Protein AF-E2A3I8-F1 (afdb_monomer)

Radius of gyration: 22.22 Å; Cα contacts (8 Å, |Δi|>4): 167; chains: 1; bounding box: 49×62×61 Å

Organism: Camponotus floridanus (NCBI:txid104421)

Secondary structure (DSSP, 8-state):
-TT---S--HHHHHHHHHHHGGGGSHHHHTTTHHHHHHHHHHHHHHHHT--S-----HHHHHHHHHHHHHHHHTS---GGG-HHHHHHHHHHHHHHHHHHT------HHHHHHSHHHHHHHHHHHHHHHHHHHHHHHHHHHHHHTTTHHHHHHHTT------TTSS---PPPPHHHHHHHHHHTTSS-HHHHHHHHHHHHHHHHHHHHHHHHHHHHHHHH-HHHHHHHHHHSHHHHHHHHHHHHHHHT--

Foldseek 3Di:
DVPQPLDDDDPRCVLLCVLQVVCPPVVLVVVLVVLLVVLVVVLVVVVVPDPDDDPDPQLVSQLLSLLQSQCCRALVDGCPVVVVLSVLLVVLLVLLVVLVVPPPDPDPVVLCPDPSVVSNVVSVVSLLVSLVVSLVVSVVVCVVVVVLVLVCVVVVHDPDDDPVDVPPDRGDHSLSSQVSCVVVVNDDPVRSSSVSSNCSSCRRNVVSVVVVVVVVVCVVCVVVVVVVVCPDPVNVVVVVVVVVVVVVVD

Mean predicted aligned error: 9.93 Å

pLDDT: mean 80.18, std 17.13, range [30.58, 96.75]

Structure (mmCIF, N/CA/C/O backbone):
data_AF-E2A3I8-F1
#
_entry.id   AF-E2A3I8-F1
#
loop_
_atom_site.group_PDB
_atom_site.id
_atom_site.type_symbol
_atom_site.label_atom_id
_atom_site.label_alt_id
_atom_site.label_comp_id
_atom_site.label_asym_id
_atom_site.label_entity_id
_atom_site.label_seq_id
_atom_site.pdbx_PDB_ins_code
_atom_site.Cartn_x
_atom_site.Cartn_y
_atom_site.Cartn_z
_atom_site.occupancy
_atom_site.B_iso_or_equiv
_atom_site.auth_seq_id
_atom_site.auth_comp_id
_atom_site.auth_asym_id
_atom_site.auth_atom_id
_atom_site.pdbx_PDB_model_num
ATOM 1 N N . MET A 1 1 ? -3.724 18.069 -14.454 1.00 37.03 1 MET A N 1
ATOM 2 C CA . MET A 1 1 ? -4.029 16.625 -14.615 1.00 37.03 1 MET A CA 1
ATOM 3 C C . MET A 1 1 ? -3.291 15.957 -15.780 1.00 37.03 1 MET A C 1
ATOM 5 O O . MET A 1 1 ? -3.239 14.742 -15.789 1.00 37.03 1 MET A O 1
ATOM 9 N N . GLN A 1 2 ? -2.695 16.677 -16.743 1.00 30.58 2 GLN A N 1
ATOM 10 C CA . GLN A 1 2 ? -2.136 16.026 -17.950 1.00 30.58 2 GLN A CA 1
ATOM 11 C C . GLN A 1 2 ? -0.673 15.552 -17.834 1.00 30.58 2 GLN A C 1
ATOM 13 O O . GLN A 1 2 ? -0.191 14.904 -18.747 1.00 30.58 2 GLN A O 1
ATOM 18 N N . ASN A 1 3 ? 0.028 15.837 -16.730 1.00 34.91 3 ASN A N 1
ATOM 19 C CA . ASN A 1 3 ? 1.435 15.435 -16.531 1.00 34.91 3 ASN A CA 1
ATOM 20 C C . ASN A 1 3 ? 1.646 14.516 -15.318 1.00 34.91 3 ASN A C 1
ATOM 22 O O . ASN A 1 3 ? 2.771 14.299 -14.882 1.00 34.91 3 ASN A O 1
ATOM 26 N N . LEU A 1 4 ? 0.555 14.002 -14.754 1.00 44.12 4 LEU A N 1
ATOM 27 C CA . LEU A 1 4 ? 0.570 12.971 -13.730 1.00 44.12 4 LEU A CA 1
ATOM 28 C C . LEU A 1 4 ? -0.034 11.731 -14.406 1.00 44.12 4 LEU A C 1
ATOM 30 O O . LEU A 1 4 ? -1.253 11.598 -14.452 1.00 44.12 4 LEU A O 1
ATOM 34 N N . ASN A 1 5 ? 0.811 10.878 -14.997 1.00 47.62 5 ASN A N 1
ATOM 35 C CA . ASN A 1 5 ? 0.454 9.601 -15.642 1.00 47.62 5 ASN A CA 1
ATOM 36 C C . ASN A 1 5 ? -0.061 8.563 -14.614 1.00 47.62 5 ASN A C 1
ATOM 38 O O . ASN A 1 5 ? 0.437 7.448 -14.542 1.00 47.62 5 ASN A O 1
ATOM 42 N N . TYR A 1 6 ? -1.038 8.922 -13.781 1.00 52.28 6 TYR A N 1
ATOM 43 C CA . TYR A 1 6 ? -1.610 8.001 -12.791 1.00 52.28 6 TYR A CA 1
ATOM 44 C C . TYR A 1 6 ? -2.583 7.010 -13.437 1.00 52.28 6 TYR A C 1
ATOM 46 O O . TYR A 1 6 ? -2.716 5.885 -12.975 1.00 52.28 6 TYR A O 1
ATOM 54 N N . PHE A 1 7 ? -3.229 7.389 -14.544 1.00 57.38 7 PHE A N 1
ATOM 55 C CA . PHE A 1 7 ? -4.122 6.492 -15.271 1.00 57.38 7 PHE A CA 1
ATOM 56 C C . PHE A 1 7 ? -3.386 5.853 -16.439 1.00 57.38 7 PHE A C 1
ATOM 58 O O . PHE A 1 7 ? -3.201 6.444 -17.503 1.00 57.38 7 PHE A O 1
ATOM 65 N N . ILE A 1 8 ? -2.957 4.618 -16.221 1.00 69.75 8 ILE A N 1
ATOM 66 C CA . ILE A 1 8 ? -2.398 3.774 -17.266 1.00 69.75 8 ILE A CA 1
ATOM 67 C C . ILE A 1 8 ? -3.568 3.295 -18.128 1.00 69.75 8 ILE A C 1
ATOM 69 O O . ILE A 1 8 ? -4.533 2.735 -17.613 1.00 69.75 8 ILE A O 1
ATOM 73 N N . LEU A 1 9 ? -3.492 3.513 -19.441 1.00 82.19 9 LEU A N 1
ATOM 74 C CA . LEU A 1 9 ? -4.549 3.157 -20.389 1.00 82.19 9 LEU A CA 1
ATOM 75 C C . LEU A 1 9 ? -4.011 2.267 -21.516 1.00 82.19 9 LEU A C 1
ATOM 77 O O . LEU A 1 9 ? -2.806 2.198 -21.769 1.00 82.19 9 LEU A O 1
ATOM 81 N N . GLY A 1 10 ? -4.927 1.584 -22.205 1.00 89.62 10 GLY A N 1
ATOM 82 C CA . GLY A 1 10 ? -4.635 0.816 -23.415 1.00 89.62 10 GLY A CA 1
ATOM 83 C C . GLY A 1 10 ? -3.695 -0.372 -23.191 1.00 89.62 10 GLY A C 1
ATOM 84 O O . GLY A 1 10 ? -3.806 -1.104 -22.207 1.00 89.62 10 GLY A O 1
ATOM 85 N N . THR A 1 11 ? -2.762 -0.569 -24.122 1.00 87.69 11 THR A N 1
ATOM 86 C CA . THR A 1 11 ? -1.823 -1.703 -24.122 1.00 87.69 11 THR A CA 1
ATOM 87 C C . THR A 1 11 ? -0.920 -1.714 -22.891 1.00 87.69 11 THR A C 1
ATOM 89 O O . THR A 1 11 ? -0.680 -2.778 -22.325 1.00 87.69 11 THR A O 1
ATOM 92 N N . LYS A 1 12 ? -0.484 -0.538 -22.415 1.00 86.88 12 LYS A N 1
ATOM 93 C CA . LYS A 1 12 ? 0.318 -0.403 -21.189 1.00 86.88 12 LYS A CA 1
ATOM 94 C C . LYS A 1 12 ? -0.438 -0.970 -19.983 1.00 86.88 12 LYS A C 1
ATOM 96 O O . LYS A 1 12 ? 0.120 -1.761 -19.227 1.00 86.88 12 LYS A O 1
ATOM 101 N N . TRP A 1 13 ? -1.725 -0.641 -19.849 1.00 90.31 13 TRP A N 1
ATOM 102 C CA . TRP A 1 13 ? -2.574 -1.163 -18.772 1.00 90.31 13 TRP A CA 1
ATOM 103 C C . TRP A 1 13 ? -2.756 -2.671 -18.894 1.00 90.31 13 TRP A C 1
ATOM 105 O O . TRP A 1 13 ? -2.564 -3.394 -17.921 1.00 90.31 13 TRP A O 1
ATOM 115 N N . GLN A 1 14 ? -3.075 -3.155 -20.095 1.00 89.38 14 GLN A N 1
ATOM 116 C CA . GLN A 1 14 ? -3.320 -4.574 -20.330 1.00 89.38 14 GLN A CA 1
ATOM 117 C C . GLN A 1 14 ? -2.089 -5.425 -19.983 1.00 89.38 14 GLN A C 1
ATOM 119 O O . GLN A 1 14 ? -2.219 -6.445 -19.302 1.00 89.38 14 GLN A O 1
ATOM 124 N N . THR A 1 15 ? -0.895 -4.991 -20.397 1.00 89.12 15 THR A N 1
ATOM 125 C CA . THR A 1 15 ? 0.372 -5.668 -20.091 1.00 89.12 15 THR A CA 1
ATOM 126 C C . THR A 1 15 ? 0.636 -5.702 -18.590 1.00 89.12 15 THR A C 1
ATOM 128 O O . THR A 1 15 ? 0.844 -6.778 -18.029 1.00 89.12 15 THR A O 1
ATOM 131 N N . ARG A 1 16 ? 0.564 -4.552 -17.910 1.00 90.31 16 ARG A N 1
ATOM 132 C CA . ARG A 1 16 ? 0.815 -4.488 -16.463 1.00 90.31 16 ARG A CA 1
ATOM 133 C C . ARG A 1 16 ? -0.217 -5.273 -15.662 1.00 90.31 16 ARG A C 1
ATOM 135 O O . ARG A 1 16 ? 0.143 -6.028 -14.764 1.00 90.31 16 ARG A O 1
ATOM 142 N N . ARG A 1 17 ? -1.496 -5.196 -16.040 1.00 90.19 17 ARG A N 1
ATOM 143 C CA . ARG A 1 17 ? -2.567 -5.983 -15.419 1.00 90.19 17 ARG A CA 1
ATOM 144 C C . ARG A 1 17 ? -2.305 -7.480 -15.554 1.00 90.19 17 ARG A C 1
ATOM 146 O O . ARG A 1 17 ? -2.498 -8.208 -14.581 1.00 90.19 17 ARG A O 1
ATOM 153 N N . LYS A 1 18 ? -1.839 -7.942 -16.719 1.00 88.56 18 LYS A N 1
ATOM 154 C CA . LYS A 1 18 ? -1.469 -9.347 -16.943 1.00 88.56 18 LYS A CA 1
ATOM 155 C C . LYS A 1 18 ? -0.313 -9.786 -16.036 1.00 88.56 18 LYS A C 1
ATOM 157 O O . LYS A 1 18 ? -0.405 -10.862 -15.456 1.00 88.56 18 LYS A O 1
ATOM 162 N N . ILE A 1 19 ? 0.718 -8.952 -15.876 1.00 87.50 19 ILE A N 1
ATOM 163 C CA . ILE A 1 19 ? 1.865 -9.216 -14.986 1.00 87.50 19 ILE A CA 1
ATOM 164 C C . ILE A 1 19 ? 1.428 -9.282 -13.516 1.00 87.50 19 ILE A C 1
ATOM 166 O O . ILE A 1 19 ? 1.881 -10.150 -12.778 1.00 87.50 19 ILE A O 1
ATOM 170 N N . LEU A 1 20 ? 0.535 -8.387 -13.089 1.00 88.88 20 LEU A N 1
ATOM 171 C CA . LEU A 1 20 ? 0.179 -8.218 -11.677 1.00 88.88 20 LEU A CA 1
ATOM 172 C C . LEU A 1 20 ? -0.929 -9.144 -11.177 1.00 88.88 20 LEU A C 1
ATOM 174 O O . LEU A 1 20 ? -0.966 -9.463 -9.991 1.00 88.88 20 LEU A O 1
ATOM 178 N N . THR A 1 21 ? -1.835 -9.590 -12.050 1.00 86.62 21 THR A N 1
ATOM 179 C CA . THR A 1 21 ? -2.987 -10.427 -11.659 1.00 86.62 21 THR A CA 1
ATOM 180 C C . THR A 1 21 ? -2.600 -11.670 -10.832 1.00 86.62 21 THR A C 1
ATOM 182 O O . THR A 1 21 ? -3.289 -11.940 -9.845 1.00 86.62 21 THR A O 1
ATOM 185 N N . PRO A 1 22 ? -1.501 -12.399 -11.126 1.00 85.25 22 PRO A N 1
ATOM 186 C CA . PRO A 1 22 ? -1.063 -13.534 -10.310 1.00 85.25 22 PRO A CA 1
ATOM 187 C C . PRO A 1 22 ? -0.787 -13.208 -8.832 1.00 85.25 22 PRO A C 1
ATOM 189 O O . PRO A 1 22 ? -1.029 -14.065 -7.982 1.00 85.25 22 PRO A O 1
ATOM 192 N N . ALA A 1 23 ? -0.350 -11.984 -8.494 1.00 83.56 23 ALA A N 1
ATOM 193 C CA . ALA A 1 23 ? -0.104 -11.580 -7.100 1.00 83.56 23 ALA A CA 1
ATOM 194 C C . ALA A 1 23 ? -1.381 -11.544 -6.245 1.00 83.56 23 ALA A C 1
ATOM 196 O O . ALA A 1 23 ? -1.306 -11.609 -5.021 1.00 83.56 23 ALA A O 1
ATOM 197 N N . PHE A 1 24 ? -2.550 -11.470 -6.882 1.00 84.62 24 PHE A N 1
ATOM 198 C CA . PHE A 1 24 ? -3.850 -11.402 -6.214 1.00 84.62 24 PHE A CA 1
ATOM 199 C C . PHE A 1 24 ? -4.641 -12.708 -6.336 1.00 84.62 24 PHE A C 1
ATOM 201 O O . PHE A 1 24 ? -5.832 -12.753 -6.033 1.00 84.62 24 PHE A O 1
ATOM 208 N N . HIS A 1 25 ? -3.992 -13.794 -6.763 1.00 83.62 25 HIS A N 1
ATOM 209 C CA . HIS A 1 25 ? -4.599 -15.117 -6.745 1.00 83.62 25 HIS A CA 1
ATOM 210 C C . HIS A 1 25 ? -4.784 -15.612 -5.299 1.00 83.62 25 HIS A C 1
ATOM 212 O O . HIS A 1 25 ? -3.927 -15.392 -4.443 1.00 83.62 25 HIS A O 1
ATOM 218 N N . PHE A 1 26 ? -5.864 -16.351 -5.024 1.00 79.69 26 PHE A N 1
ATOM 219 C CA . PHE A 1 26 ? -6.252 -16.765 -3.665 1.00 79.69 26 PHE A CA 1
ATOM 220 C C . PHE A 1 26 ? -5.138 -17.503 -2.897 1.00 79.69 26 PHE A C 1
ATOM 222 O O . PHE A 1 26 ? -4.941 -17.283 -1.706 1.00 79.69 26 PHE A O 1
ATOM 229 N N . ASN A 1 27 ? -4.335 -18.317 -3.590 1.00 75.44 27 ASN A N 1
ATOM 230 C CA . ASN A 1 27 ? -3.180 -19.009 -2.994 1.00 75.44 27 ASN A CA 1
ATOM 231 C C . ASN A 1 27 ? -2.086 -18.061 -2.470 1.00 75.44 27 ASN A C 1
ATOM 233 O O . ASN A 1 27 ? -1.357 -18.434 -1.551 1.00 75.44 27 ASN A O 1
ATOM 237 N N . ILE A 1 28 ? -1.948 -16.871 -3.058 1.00 79.31 28 ILE A N 1
ATOM 238 C CA . ILE A 1 28 ? -1.062 -15.811 -2.564 1.00 79.31 28 ILE A CA 1
ATOM 239 C C . ILE A 1 28 ? -1.765 -15.051 -1.436 1.00 79.31 28 ILE A C 1
ATOM 241 O O . ILE A 1 28 ? -1.183 -14.878 -0.371 1.00 79.31 28 ILE A O 1
ATOM 245 N N . LEU A 1 29 ? -3.044 -14.701 -1.605 1.00 82.94 29 LEU A N 1
ATOM 246 C CA . LEU A 1 29 ? -3.818 -13.974 -0.589 1.00 82.94 29 LEU A CA 1
ATOM 247 C C . LEU A 1 29 ? -3.942 -14.727 0.743 1.00 82.94 29 LEU A C 1
ATOM 249 O O . LEU A 1 29 ? -3.865 -14.109 1.801 1.00 82.94 29 LEU A O 1
ATOM 253 N N . ASN A 1 30 ? -4.048 -16.058 0.722 1.00 82.81 30 ASN A N 1
ATOM 254 C CA . ASN A 1 30 ? -4.019 -16.879 1.940 1.00 82.81 30 ASN A CA 1
ATOM 255 C C . ASN A 1 30 ? -2.737 -16.679 2.750 1.00 82.81 30 ASN A C 1
ATOM 257 O O . ASN A 1 30 ? -2.734 -16.788 3.972 1.00 82.81 30 ASN A O 1
ATOM 261 N N . GLN A 1 31 ? -1.641 -16.344 2.076 1.00 80.62 31 GLN A N 1
ATOM 262 C CA . GLN A 1 31 ? -0.378 -16.019 2.718 1.00 80.62 31 GLN A CA 1
ATOM 263 C C . GLN A 1 31 ? -0.382 -14.601 3.306 1.00 80.62 31 GLN A C 1
ATOM 265 O O . GLN A 1 31 ? 0.504 -14.259 4.074 1.00 80.62 31 GLN A O 1
ATOM 270 N N . PHE A 1 32 ? -1.345 -13.738 3.005 1.00 86.81 32 PHE A N 1
ATOM 271 C CA . PHE A 1 32 ? -1.432 -12.428 3.654 1.00 86.81 32 PHE A CA 1
ATOM 272 C C . PHE A 1 32 ? -2.122 -12.507 5.018 1.00 86.81 32 PHE A C 1
ATOM 274 O O . PHE A 1 32 ? -1.870 -11.651 5.862 1.00 86.81 32 PHE A O 1
ATOM 281 N N . ILE A 1 33 ? -2.895 -13.569 5.280 1.00 88.31 33 ILE A N 1
ATOM 282 C CA . ILE A 1 33 ? -3.663 -13.749 6.521 1.00 88.31 33 ILE A CA 1
ATOM 283 C C . ILE A 1 33 ? -2.783 -13.594 7.765 1.00 88.31 33 ILE A C 1
ATOM 285 O O . ILE A 1 33 ? -3.122 -12.784 8.622 1.00 88.31 33 ILE A O 1
ATOM 289 N N . ASP A 1 34 ? -1.632 -14.269 7.865 1.00 88.31 34 ASP A N 1
ATOM 290 C CA . ASP A 1 34 ? -0.820 -14.148 9.092 1.00 88.31 34 ASP A CA 1
ATOM 291 C C . ASP A 1 34 ? -0.284 -12.728 9.310 1.00 88.31 34 ASP A C 1
ATOM 293 O O . ASP A 1 34 ? -0.102 -12.311 10.451 1.00 88.31 34 ASP A O 1
ATOM 297 N N . ILE A 1 35 ? -0.033 -11.978 8.232 1.00 89.69 35 ILE A N 1
ATOM 298 C CA . ILE A 1 35 ? 0.413 -10.582 8.325 1.00 89.69 35 ILE A CA 1
ATOM 299 C C . ILE A 1 35 ? -0.749 -9.709 8.797 1.00 89.69 35 ILE A C 1
ATOM 301 O O . ILE A 1 35 ? -0.579 -8.913 9.716 1.00 89.69 35 ILE A O 1
ATOM 305 N N . LEU A 1 36 ? -1.943 -9.903 8.235 1.00 92.25 36 LEU A N 1
ATOM 306 C CA . LEU A 1 36 ? -3.147 -9.188 8.656 1.00 92.25 36 LEU A CA 1
ATOM 307 C C . LEU A 1 36 ? -3.493 -9.475 10.123 1.00 92.25 36 LEU A C 1
ATOM 309 O O . LEU A 1 36 ? -3.820 -8.551 10.868 1.00 92.25 36 LEU A O 1
ATOM 313 N N . VAL A 1 37 ? -3.364 -10.728 10.568 1.00 92.88 37 VAL A N 1
ATOM 314 C CA . VAL A 1 37 ? -3.546 -11.121 11.974 1.00 92.88 37 VAL A CA 1
ATOM 315 C C . VAL A 1 37 ? -2.490 -10.459 12.859 1.00 92.88 37 VAL A C 1
ATOM 317 O O . VAL A 1 37 ? -2.832 -9.854 13.872 1.00 92.88 37 VAL A O 1
ATOM 320 N N . LYS A 1 38 ? -1.214 -10.500 12.461 1.00 91.38 38 LYS A N 1
ATOM 321 C CA . LYS A 1 38 ? -0.111 -9.864 13.194 1.00 91.38 38 LYS A CA 1
ATOM 322 C C . LYS A 1 38 ? -0.307 -8.350 13.339 1.00 91.38 38 LYS A C 1
ATOM 324 O O . LYS A 1 38 ? -0.094 -7.821 14.432 1.00 91.38 38 LYS A O 1
ATOM 329 N N . GLU A 1 39 ? -0.724 -7.653 12.283 1.00 92.19 39 GLU A N 1
ATOM 330 C CA . GLU A 1 39 ? -1.029 -6.217 12.352 1.00 92.19 39 GLU A CA 1
ATOM 331 C C . GLU A 1 39 ? -2.279 -5.935 13.191 1.00 92.19 39 GLU A C 1
ATOM 333 O O . GLU A 1 39 ? -2.276 -4.999 13.991 1.00 92.19 39 GLU A O 1
ATOM 338 N N . SER A 1 40 ? -3.306 -6.784 13.111 1.00 91.94 40 SER A N 1
ATOM 339 C CA . SER A 1 40 ? -4.502 -6.679 13.961 1.00 91.94 40 SER A CA 1
ATOM 340 C C . SER A 1 40 ? -4.168 -6.850 15.448 1.00 91.94 40 SER A C 1
ATOM 342 O O . SER A 1 40 ? -4.683 -6.122 16.303 1.00 91.94 40 SER A O 1
ATOM 344 N N . ASP A 1 41 ? -3.255 -7.766 15.774 1.00 92.06 41 ASP A N 1
ATOM 345 C CA . ASP A 1 41 ? -2.753 -7.962 17.133 1.00 92.06 41 ASP A CA 1
ATOM 346 C C . ASP A 1 41 ? -1.949 -6.753 17.620 1.00 92.06 41 ASP A C 1
ATOM 348 O O . ASP A 1 41 ? -2.114 -6.327 18.767 1.00 92.06 41 ASP A O 1
ATOM 352 N N . ARG A 1 42 ? -1.090 -6.172 16.769 1.00 89.62 42 ARG A N 1
ATOM 353 C CA . ARG A 1 42 ? -0.348 -4.934 17.078 1.00 89.62 42 ARG A CA 1
ATOM 354 C C . ARG A 1 42 ? -1.306 -3.774 17.346 1.00 89.62 42 ARG A C 1
ATOM 356 O O . ARG A 1 42 ? -1.164 -3.103 18.369 1.00 89.62 42 ARG A O 1
ATOM 363 N N . MET A 1 43 ? -2.311 -3.601 16.490 1.00 89.31 43 MET A N 1
ATOM 364 C CA . MET A 1 43 ? -3.364 -2.597 16.638 1.00 89.31 43 MET A CA 1
ATOM 365 C C . MET A 1 43 ? -4.110 -2.761 17.967 1.00 89.31 43 MET A C 1
ATOM 367 O O . MET A 1 43 ? -4.207 -1.823 18.759 1.00 89.31 43 MET A O 1
ATOM 371 N N . THR A 1 44 ? -4.555 -3.980 18.277 1.00 88.56 44 THR A N 1
ATOM 372 C CA . THR A 1 44 ? -5.290 -4.274 19.515 1.00 88.56 44 THR A CA 1
ATOM 373 C C . THR A 1 44 ? -4.426 -4.074 20.763 1.00 88.56 44 THR A C 1
ATOM 375 O O . THR A 1 44 ? -4.896 -3.522 21.758 1.00 88.56 44 THR A O 1
ATOM 378 N N . LYS A 1 45 ? -3.152 -4.488 20.734 1.00 88.56 45 LYS A N 1
ATOM 379 C CA . LYS A 1 45 ? -2.202 -4.257 21.838 1.00 88.56 45 LYS A CA 1
ATOM 380 C C . LYS A 1 45 ? -1.961 -2.765 22.070 1.00 88.56 45 LYS A C 1
ATOM 382 O O . LYS A 1 45 ? -1.977 -2.328 23.217 1.00 88.56 45 LYS A O 1
ATOM 387 N N . SER A 1 46 ? -1.793 -1.989 20.997 1.00 84.75 46 SER A N 1
ATOM 388 C CA . SER A 1 46 ? -1.637 -0.532 21.069 1.00 84.75 46 SER A CA 1
ATOM 389 C C . SER A 1 46 ? -2.847 0.136 21.725 1.00 84.75 46 SER A C 1
ATOM 391 O O . SER A 1 46 ? -2.675 1.013 22.565 1.00 84.75 46 SER A O 1
ATOM 393 N N . LEU A 1 47 ? -4.070 -0.319 21.425 1.00 83.81 47 LEU A N 1
ATOM 394 C CA . LEU A 1 47 ? -5.286 0.184 22.074 1.00 83.81 47 LEU A CA 1
ATOM 395 C C . LEU A 1 47 ? -5.395 -0.228 23.550 1.00 83.81 47 LEU A C 1
ATOM 397 O O . LEU A 1 47 ? -5.736 0.606 24.383 1.00 83.81 47 LEU A O 1
ATOM 401 N N . LYS A 1 48 ? -5.067 -1.480 23.895 1.00 82.75 48 LYS A N 1
ATOM 402 C CA . LYS A 1 48 ? -5.138 -1.992 25.280 1.00 82.75 48 LYS A CA 1
ATOM 403 C C . LYS A 1 48 ? -4.152 -1.322 26.237 1.00 82.75 48 LYS A C 1
ATOM 405 O O . LYS A 1 48 ? -4.440 -1.204 27.422 1.00 82.75 48 LYS A O 1
ATOM 410 N N . ASN A 1 49 ? -2.987 -0.917 25.737 1.00 76.75 49 ASN A N 1
ATOM 411 C CA . ASN A 1 49 ? -1.919 -0.351 26.563 1.00 76.75 49 ASN A CA 1
ATOM 412 C C . ASN A 1 49 ? -2.144 1.121 26.937 1.00 76.75 49 ASN A C 1
ATOM 414 O O . ASN A 1 49 ? -1.388 1.673 27.738 1.00 76.75 49 ASN A O 1
ATOM 418 N N . VAL A 1 50 ? -3.158 1.773 26.372 1.00 74.19 50 VAL A N 1
ATOM 419 C CA . VAL A 1 50 ? -3.463 3.168 26.683 1.00 74.19 50 VAL A CA 1
ATOM 420 C C . VAL A 1 50 ? -4.376 3.224 27.909 1.00 74.19 50 VAL A C 1
ATOM 422 O O . VAL A 1 50 ? -5.465 2.657 27.920 1.00 74.19 50 VAL A O 1
ATOM 425 N N . LYS A 1 51 ? -3.927 3.913 28.963 1.00 64.69 51 LYS A N 1
ATOM 426 C CA . LYS A 1 51 ? -4.710 4.143 30.185 1.00 64.69 51 LYS A CA 1
ATOM 427 C C . LYS A 1 51 ? -5.612 5.374 29.994 1.00 64.69 51 LYS A C 1
ATOM 429 O O . LYS A 1 51 ? -5.087 6.467 29.812 1.00 64.69 51 LYS A O 1
ATOM 434 N N . GLY A 1 52 ? -6.937 5.211 30.075 1.00 66.44 52 GLY A N 1
ATOM 435 C CA . GLY A 1 52 ? -7.923 6.310 30.083 1.00 66.44 52 GLY A CA 1
ATOM 436 C C . GLY A 1 52 ? -8.887 6.334 28.887 1.00 66.44 52 GLY A C 1
ATOM 437 O O . GLY A 1 52 ? -8.848 5.456 28.030 1.00 66.44 52 GLY A O 1
ATOM 438 N N . THR A 1 53 ? -9.772 7.338 28.842 1.00 58.53 53 THR A N 1
ATOM 439 C CA . THR A 1 53 ? -10.698 7.576 27.719 1.00 58.53 53 THR A CA 1
ATOM 440 C C . THR A 1 53 ? -9.927 8.161 26.542 1.00 58.53 53 THR A C 1
ATOM 442 O O . THR A 1 53 ? -9.333 9.232 26.647 1.00 58.53 53 THR A O 1
ATOM 445 N N . ILE A 1 54 ? -9.914 7.453 25.418 1.00 62.62 54 ILE A N 1
ATOM 446 C CA . ILE A 1 54 ? -9.104 7.810 24.257 1.00 62.62 54 ILE A CA 1
ATOM 447 C C . ILE A 1 54 ? -10.005 8.455 23.208 1.00 62.62 54 ILE A C 1
ATOM 449 O O . ILE A 1 54 ? -10.792 7.760 22.574 1.00 62.62 54 ILE A O 1
ATOM 453 N N . ILE A 1 55 ? -9.847 9.757 22.966 1.00 57.56 55 ILE A N 1
ATOM 454 C CA . ILE A 1 55 ? -10.251 10.343 21.683 1.00 57.56 55 ILE A CA 1
ATOM 455 C C . ILE A 1 55 ? -9.030 10.233 20.771 1.00 57.56 55 ILE A C 1
ATOM 457 O O . ILE A 1 55 ? -8.186 11.123 20.719 1.00 57.56 55 ILE A O 1
ATOM 461 N N . LYS A 1 56 ? -8.885 9.079 20.120 1.00 65.38 56 LYS A N 1
ATOM 462 C CA . LYS A 1 56 ? -7.951 8.915 19.006 1.00 65.38 56 LYS A CA 1
ATOM 463 C C . LYS A 1 56 ? -8.762 9.149 17.751 1.00 65.38 56 LYS A C 1
ATOM 465 O O . LYS A 1 56 ? -9.791 8.503 17.565 1.00 65.38 56 LYS A O 1
ATOM 470 N N . ASP A 1 57 ? -8.279 10.042 16.899 1.00 81.62 57 ASP A N 1
ATOM 471 C CA . ASP A 1 57 ? -8.705 10.025 15.511 1.00 81.62 57 ASP A CA 1
ATOM 472 C C . ASP A 1 57 ? -8.388 8.630 14.944 1.00 81.62 57 ASP A C 1
ATOM 474 O O . ASP A 1 57 ? -7.233 8.186 14.940 1.00 81.62 57 ASP A O 1
ATOM 478 N N . LEU A 1 58 ? -9.439 7.898 14.574 1.00 87.38 58 LEU A N 1
ATOM 479 C CA . LEU A 1 58 ? -9.332 6.510 14.140 1.00 87.38 58 LEU A CA 1
ATOM 480 C C . LEU A 1 58 ? -8.679 6.406 12.764 1.00 87.38 58 LEU A C 1
ATOM 482 O O . LEU A 1 58 ? -7.983 5.422 12.518 1.00 87.38 58 LEU A O 1
ATOM 486 N N . VAL A 1 59 ? -8.838 7.409 11.895 1.00 89.44 59 VAL A N 1
ATOM 487 C CA . VAL A 1 59 ? -8.335 7.335 10.517 1.00 89.44 59 VAL A CA 1
ATOM 488 C C . VAL A 1 59 ? -6.800 7.287 10.488 1.00 89.44 59 VAL A C 1
ATOM 490 O O . VAL A 1 59 ? -6.265 6.310 9.960 1.00 89.44 59 VAL A O 1
ATOM 493 N N . PRO A 1 60 ? -6.048 8.219 11.116 1.00 88.69 60 PRO A N 1
ATOM 494 C CA . PRO A 1 60 ? -4.587 8.138 11.174 1.00 88.69 60 PRO A CA 1
ATOM 495 C C . PRO A 1 60 ? -4.081 6.883 11.894 1.00 88.69 60 PRO A C 1
ATOM 497 O O . PRO A 1 60 ? -3.058 6.314 11.504 1.00 88.69 60 PRO A O 1
ATOM 500 N N . PHE A 1 61 ? -4.806 6.438 12.927 1.00 89.56 61 PHE A N 1
ATOM 501 C CA . PHE A 1 61 ? -4.462 5.245 13.698 1.00 89.56 61 PHE A CA 1
ATOM 502 C C . PHE A 1 61 ? -4.573 3.966 12.856 1.00 89.56 61 PHE A C 1
ATOM 504 O O . PHE A 1 61 ? -3.635 3.175 12.798 1.00 89.56 61 PHE A O 1
ATOM 511 N N . ILE A 1 62 ? -5.688 3.774 12.151 1.00 92.50 62 ILE A N 1
ATOM 512 C CA . ILE A 1 62 ? -5.911 2.604 11.291 1.00 92.50 62 ILE A CA 1
ATOM 513 C C . ILE A 1 62 ? -5.038 2.686 10.028 1.00 92.50 62 ILE A C 1
ATOM 515 O O . ILE A 1 62 ? -4.518 1.666 9.567 1.00 92.50 62 ILE A O 1
ATOM 519 N N . SER A 1 63 ? -4.816 3.893 9.496 1.00 92.94 63 SER A N 1
ATOM 520 C CA . SER A 1 63 ? -3.902 4.143 8.372 1.00 92.94 63 SER A CA 1
ATOM 521 C C . SER A 1 63 ? -2.477 3.652 8.670 1.00 92.94 63 SER A C 1
ATOM 523 O O . SER A 1 63 ? -1.810 3.111 7.791 1.00 92.94 63 SER A O 1
ATOM 525 N N . GLU A 1 64 ? -2.022 3.719 9.931 1.00 92.06 64 GL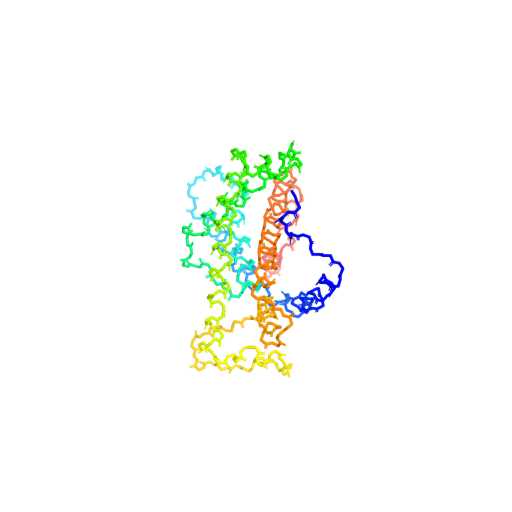U A N 1
ATOM 526 C CA . GLU A 1 64 ? -0.740 3.125 10.349 1.00 92.06 64 GLU A CA 1
ATOM 527 C C . GLU A 1 64 ? -0.644 1.637 10.029 1.00 92.06 64 GLU A C 1
ATOM 529 O O . GLU A 1 64 ? 0.297 1.168 9.386 1.00 92.06 64 GLU A O 1
ATOM 534 N N . HIS A 1 65 ? -1.638 0.896 10.509 1.00 93.12 65 HIS A N 1
ATOM 535 C CA . HIS A 1 65 ? -1.635 -0.556 10.506 1.00 93.12 65 HIS A CA 1
ATOM 536 C C . HIS A 1 65 ? -1.928 -1.110 9.115 1.00 93.12 65 HIS A C 1
ATOM 538 O O . HIS A 1 65 ? -1.334 -2.104 8.704 1.00 93.12 65 HIS A O 1
ATOM 544 N N . THR A 1 66 ? -2.792 -0.440 8.355 1.00 95.31 66 THR A N 1
ATOM 545 C CA . THR A 1 66 ? -3.050 -0.787 6.951 1.00 95.31 66 THR A CA 1
ATOM 546 C C . THR A 1 66 ? -1.839 -0.501 6.062 1.00 95.31 66 THR A C 1
ATOM 548 O O . THR A 1 66 ? -1.540 -1.312 5.184 1.00 95.31 66 THR A O 1
ATOM 551 N N . LEU A 1 67 ? -1.081 0.574 6.322 1.00 95.44 67 LEU A N 1
ATOM 552 C CA . LEU A 1 67 ? 0.178 0.844 5.622 1.00 95.44 67 LEU A CA 1
ATOM 553 C C . LEU A 1 67 ? 1.233 -0.230 5.924 1.00 95.44 67 LEU A C 1
ATOM 555 O O . LEU A 1 67 ? 1.867 -0.753 5.008 1.00 95.44 67 LEU A O 1
ATOM 559 N N . ASN A 1 68 ? 1.380 -0.623 7.192 1.00 93.50 68 ASN A N 1
ATOM 560 C CA . ASN A 1 68 ? 2.254 -1.739 7.564 1.00 93.50 68 ASN A CA 1
ATOM 561 C C . ASN A 1 68 ? 1.840 -3.035 6.859 1.00 93.50 68 ASN A C 1
ATOM 563 O O . ASN A 1 68 ? 2.693 -3.752 6.335 1.00 93.50 68 ASN A O 1
ATOM 567 N N . ALA A 1 69 ? 0.536 -3.318 6.816 1.00 94.00 69 ALA A N 1
ATOM 568 C CA . ALA A 1 69 ? 0.002 -4.508 6.175 1.00 94.00 69 ALA A CA 1
ATOM 569 C C . ALA A 1 69 ? 0.308 -4.537 4.672 1.00 94.00 69 ALA A C 1
ATOM 571 O O . ALA A 1 69 ? 0.817 -5.550 4.193 1.00 94.00 69 ALA A O 1
ATOM 572 N N . ILE A 1 70 ? 0.057 -3.455 3.922 1.00 94.25 70 ILE A N 1
ATOM 573 C CA . ILE A 1 70 ? 0.337 -3.435 2.475 1.00 94.25 70 ILE A CA 1
ATOM 574 C C . ILE A 1 70 ? 1.843 -3.518 2.185 1.00 94.25 70 ILE A C 1
ATOM 576 O O . ILE A 1 70 ? 2.252 -4.213 1.253 1.00 94.25 70 ILE A O 1
ATOM 580 N N . CYS A 1 71 ? 2.688 -2.890 3.011 1.00 93.56 71 CYS A N 1
ATOM 581 C CA . CYS A 1 71 ? 4.139 -2.978 2.859 1.00 93.56 71 CYS A CA 1
ATOM 582 C C . CYS A 1 71 ? 4.667 -4.392 3.146 1.00 93.56 71 CYS A C 1
ATOM 584 O O . CYS A 1 71 ? 5.468 -4.910 2.365 1.00 93.56 71 CYS A O 1
ATOM 586 N N . GLU A 1 72 ? 4.192 -5.060 4.202 1.00 91.62 72 GLU A N 1
ATOM 587 C CA . GLU A 1 72 ? 4.620 -6.431 4.507 1.00 91.62 72 GLU A CA 1
ATOM 588 C C . GLU A 1 72 ? 4.067 -7.448 3.486 1.00 91.62 72 GLU A C 1
ATOM 590 O O . GLU A 1 72 ? 4.774 -8.392 3.131 1.00 91.62 72 GLU A O 1
ATOM 595 N N . THR A 1 73 ? 2.840 -7.259 2.984 1.00 91.00 73 THR A N 1
ATOM 596 C CA . THR A 1 73 ? 2.176 -8.193 2.050 1.00 91.00 73 THR A CA 1
ATOM 597 C C . THR A 1 73 ? 2.586 -7.978 0.591 1.00 91.00 73 THR A C 1
ATOM 599 O O . THR A 1 73 ? 3.209 -8.848 -0.012 1.00 91.00 73 THR A O 1
ATOM 602 N N . ALA A 1 74 ? 2.255 -6.824 0.010 1.00 90.69 74 ALA A N 1
ATOM 603 C CA . ALA A 1 74 ? 2.418 -6.553 -1.416 1.00 90.69 74 ALA A CA 1
ATOM 604 C C . ALA A 1 74 ? 3.820 -6.041 -1.779 1.00 90.69 74 ALA A C 1
ATOM 606 O O . ALA A 1 74 ? 4.270 -6.278 -2.900 1.00 90.69 74 ALA A O 1
ATOM 607 N N . MET A 1 75 ? 4.532 -5.397 -0.846 1.00 93.00 75 MET A N 1
ATOM 608 C CA . MET A 1 75 ? 5.892 -4.879 -1.088 1.00 93.00 75 MET A CA 1
ATOM 609 C C . MET A 1 75 ? 6.997 -5.791 -0.532 1.00 93.00 75 MET A C 1
ATOM 611 O O . MET A 1 75 ? 8.158 -5.683 -0.923 1.00 93.00 75 MET A O 1
ATOM 615 N N . GLY A 1 76 ? 6.659 -6.717 0.370 1.00 88.81 76 GLY A N 1
ATOM 616 C CA . GLY A 1 76 ? 7.614 -7.652 0.967 1.00 88.81 76 GLY A CA 1
ATOM 617 C C . GLY A 1 76 ? 8.650 -6.989 1.887 1.00 88.81 76 GLY A C 1
ATOM 618 O O . GLY A 1 76 ? 9.760 -7.522 2.052 1.00 88.81 76 GLY A O 1
ATOM 619 N N . ILE A 1 77 ? 8.315 -5.831 2.471 1.00 88.50 77 ILE A N 1
ATOM 620 C CA . ILE A 1 77 ? 9.181 -5.047 3.365 1.00 88.50 77 ILE A CA 1
ATOM 621 C C . ILE A 1 77 ? 8.470 -4.776 4.690 1.00 88.50 77 ILE A C 1
ATOM 623 O O . ILE A 1 77 ? 7.296 -4.427 4.733 1.00 88.50 77 ILE A O 1
ATOM 627 N N . SER A 1 78 ? 9.209 -4.929 5.788 1.00 87.06 78 SER A N 1
ATOM 628 C CA . SER A 1 78 ? 8.740 -4.590 7.131 1.00 87.06 78 SER A CA 1
ATOM 629 C C . SER A 1 78 ? 9.103 -3.145 7.448 1.00 87.06 78 SER A C 1
ATOM 631 O O . SER A 1 78 ? 10.274 -2.788 7.392 1.00 87.06 78 SER A O 1
ATOM 633 N N . LEU A 1 79 ? 8.119 -2.346 7.863 1.00 84.25 79 LEU A N 1
ATOM 634 C CA . LEU A 1 79 ? 8.309 -0.939 8.233 1.00 84.25 79 LEU A CA 1
ATOM 635 C C . LEU A 1 79 ? 8.799 -0.728 9.678 1.00 84.25 79 LEU A C 1
ATOM 637 O O . LEU A 1 79 ? 8.791 0.397 10.166 1.00 84.25 79 LEU A O 1
ATOM 641 N N . HIS A 1 80 ? 9.233 -1.775 10.386 1.00 75.62 80 HIS A N 1
ATOM 642 C CA . HIS A 1 80 ? 9.633 -1.660 11.798 1.00 75.62 80 HIS A CA 1
ATOM 643 C C . HIS A 1 80 ? 10.682 -0.551 12.044 1.00 75.62 80 HIS A C 1
ATOM 645 O O . HIS A 1 80 ? 10.600 0.150 13.053 1.00 75.62 80 HIS A O 1
ATOM 651 N N . ASP A 1 81 ? 11.602 -0.334 11.104 1.00 72.62 81 ASP A N 1
ATOM 652 C CA . ASP A 1 81 ? 12.684 0.655 11.225 1.00 72.62 81 ASP A CA 1
ATOM 653 C C . ASP A 1 81 ? 12.356 2.003 10.550 1.00 72.62 81 ASP A C 1
ATOM 655 O O . ASP A 1 81 ? 13.221 2.857 10.362 1.00 72.62 81 ASP A O 1
ATOM 659 N N . PHE A 1 82 ? 11.097 2.204 10.145 1.00 77.50 82 PHE A N 1
ATOM 660 C CA . PHE A 1 82 ? 10.673 3.328 9.306 1.00 77.50 82 PHE A CA 1
ATOM 661 C C . PHE A 1 82 ? 9.935 4.433 10.076 1.00 77.50 82 PHE A C 1
ATOM 663 O O . PHE A 1 82 ? 9.464 5.365 9.437 1.00 77.50 82 PHE A O 1
ATOM 670 N N . GLY A 1 83 ? 9.861 4.385 11.413 1.00 82.56 83 GLY A N 1
ATOM 671 C CA . GLY A 1 83 ? 9.010 5.240 12.268 1.00 82.56 83 GLY A CA 1
ATOM 672 C C . GLY A 1 83 ? 8.690 6.651 11.736 1.00 82.56 83 GLY A C 1
ATOM 673 O O . GLY A 1 83 ? 7.576 6.898 11.275 1.00 82.56 83 GLY A O 1
ATOM 674 N N . MET A 1 84 ? 9.668 7.567 11.737 1.00 85.25 84 MET A N 1
ATOM 675 C CA . MET A 1 84 ? 9.471 8.947 11.244 1.00 85.25 84 MET A CA 1
ATOM 676 C C . MET A 1 84 ? 9.121 9.015 9.752 1.00 85.25 84 MET A C 1
ATOM 678 O O . MET A 1 84 ? 8.304 9.824 9.325 1.00 85.25 84 MET A O 1
ATOM 682 N N . PHE A 1 85 ? 9.715 8.139 8.949 1.00 87.88 85 PHE A N 1
ATOM 683 C CA . PHE A 1 85 ? 9.528 8.105 7.502 1.00 87.88 85 PHE A CA 1
ATOM 684 C C . PHE A 1 85 ? 8.113 7.651 7.110 1.00 87.88 85 PHE A C 1
ATOM 686 O O . PHE A 1 85 ? 7.528 8.172 6.163 1.00 87.88 85 PHE A O 1
ATOM 693 N N . GLN A 1 86 ? 7.537 6.719 7.872 1.00 90.31 86 GLN A N 1
ATOM 694 C CA . GLN A 1 86 ? 6.153 6.275 7.728 1.00 90.31 86 GLN A CA 1
ATOM 695 C C . GLN A 1 86 ? 5.165 7.388 8.088 1.00 90.31 86 GLN A C 1
ATOM 697 O O . GLN A 1 86 ? 4.147 7.556 7.415 1.00 90.31 86 GLN A O 1
ATOM 702 N N . GLN A 1 87 ? 5.449 8.146 9.149 1.00 90.75 87 GLN A N 1
ATOM 703 C CA . GLN A 1 87 ? 4.622 9.285 9.530 1.00 90.75 87 GLN A CA 1
ATOM 704 C C . GLN A 1 87 ? 4.634 10.368 8.443 1.00 90.75 87 GLN A C 1
ATOM 706 O O . GLN A 1 87 ? 3.564 10.772 7.991 1.00 90.75 87 GLN A O 1
ATOM 711 N N . GLU A 1 88 ? 5.816 10.760 7.956 1.00 94.06 88 GLU A N 1
ATOM 712 C CA . GLU A 1 88 ? 5.947 11.735 6.863 1.00 94.06 88 GLU A CA 1
ATOM 713 C C . GLU A 1 88 ? 5.173 11.304 5.607 1.00 94.06 88 GLU A C 1
ATOM 715 O O . GLU A 1 88 ? 4.526 12.132 4.962 1.00 94.06 88 GLU A O 1
ATOM 720 N N . TYR A 1 89 ? 5.201 10.011 5.266 1.00 95.06 89 TYR A N 1
ATOM 721 C CA . TYR A 1 89 ? 4.434 9.477 4.142 1.00 95.06 89 TYR A CA 1
ATOM 722 C C . TYR A 1 89 ? 2.921 9.583 4.358 1.00 95.06 89 TYR A C 1
ATOM 724 O O . TYR A 1 89 ? 2.226 10.106 3.489 1.00 95.06 89 TYR A O 1
ATOM 732 N N . ARG A 1 90 ? 2.396 9.147 5.511 1.00 92.94 90 ARG A N 1
ATOM 733 C CA . ARG A 1 90 ? 0.952 9.229 5.807 1.00 92.94 90 ARG A CA 1
ATOM 734 C C . ARG A 1 90 ? 0.449 10.671 5.813 1.00 92.94 90 ARG A C 1
ATOM 736 O O . ARG A 1 90 ? -0.603 10.969 5.254 1.00 92.94 90 ARG A O 1
ATOM 743 N N . GLU A 1 91 ? 1.222 11.589 6.385 1.00 93.00 91 GLU A N 1
ATOM 744 C CA . GLU A 1 91 ? 0.905 13.019 6.347 1.00 93.00 91 GLU A CA 1
ATOM 745 C C . GLU A 1 91 ? 0.922 13.569 4.914 1.00 93.00 91 GLU A C 1
ATOM 747 O O . GLU A 1 91 ? 0.068 14.378 4.546 1.00 93.00 91 GLU A O 1
ATOM 752 N N . ALA A 1 92 ? 1.864 13.125 4.079 1.00 94.44 92 ALA A N 1
ATOM 753 C CA . ALA A 1 92 ? 1.903 13.485 2.666 1.00 94.44 92 ALA A CA 1
ATOM 754 C C . ALA A 1 92 ? 0.690 12.933 1.891 1.00 94.44 92 ALA A C 1
ATOM 756 O O . ALA A 1 92 ? 0.140 13.647 1.051 1.00 94.44 92 ALA A O 1
ATOM 757 N N . VAL A 1 93 ? 0.228 11.717 2.201 1.00 92.75 93 VAL A N 1
ATOM 758 C CA . VAL A 1 93 ? -0.988 11.122 1.619 1.00 92.75 93 VAL A CA 1
ATOM 759 C C . VAL A 1 93 ? -2.224 11.960 1.964 1.00 92.75 93 VAL A C 1
ATOM 761 O O . VAL A 1 93 ? -2.950 12.383 1.065 1.00 92.75 93 VAL A O 1
ATOM 764 N N . HIS A 1 94 ? -2.428 12.321 3.232 1.00 90.19 94 HIS A N 1
ATOM 765 C CA . HIS A 1 94 ? -3.550 13.192 3.600 1.00 90.19 94 HIS A CA 1
ATOM 766 C C . HIS A 1 94 ? -3.499 14.547 2.874 1.00 90.19 94 HIS A C 1
ATOM 768 O O . HIS A 1 94 ? -4.513 15.034 2.372 1.00 90.19 94 HIS A O 1
ATOM 774 N N . GLN A 1 95 ? -2.308 15.143 2.753 1.00 91.00 95 GLN A N 1
ATOM 775 C CA . GLN A 1 95 ? -2.141 16.407 2.034 1.00 91.00 95 GLN A CA 1
ATOM 776 C C . GLN A 1 95 ? -2.421 16.285 0.535 1.00 91.00 95 GLN A C 1
ATOM 778 O O . GLN A 1 95 ? -2.969 17.222 -0.050 1.00 91.00 95 GLN A O 1
ATOM 783 N N . ILE A 1 96 ? -2.039 15.176 -0.111 1.00 89.00 96 ILE A N 1
ATOM 784 C CA . ILE A 1 96 ? -2.301 15.007 -1.542 1.00 89.00 96 ILE A CA 1
ATOM 785 C C . ILE A 1 96 ? -3.800 14.836 -1.804 1.00 89.00 96 ILE A C 1
ATOM 787 O O . ILE A 1 96 ? -4.312 15.468 -2.725 1.00 89.00 96 ILE A O 1
ATOM 791 N N . ILE A 1 97 ? -4.514 14.088 -0.955 1.00 86.62 97 ILE A N 1
ATOM 792 C CA . ILE A 1 97 ? -5.975 13.920 -1.034 1.00 86.62 97 ILE A CA 1
ATOM 793 C C . ILE A 1 97 ? -6.686 15.272 -0.878 1.00 86.62 97 ILE A C 1
ATOM 795 O O . ILE A 1 97 ? -7.551 15.615 -1.685 1.00 86.62 97 ILE A O 1
ATOM 799 N N . GLU A 1 98 ? -6.281 16.087 0.103 1.00 85.38 98 GLU A N 1
ATOM 800 C CA . GLU A 1 98 ? -6.844 17.430 0.313 1.00 85.38 98 GLU A CA 1
ATOM 801 C C . GLU A 1 98 ? -6.660 18.333 -0.920 1.00 85.38 98 GLU A C 1
ATOM 803 O O . GLU A 1 98 ? -7.555 19.094 -1.297 1.00 85.38 98 GLU A O 1
ATOM 808 N N . LEU A 1 99 ? -5.488 18.248 -1.559 1.00 82.81 99 LEU A N 1
ATOM 809 C CA . LEU A 1 99 ? -5.174 19.005 -2.768 1.00 82.81 99 LEU A CA 1
ATOM 810 C C . LEU A 1 99 ? -5.968 18.512 -3.980 1.00 82.81 99 LEU A C 1
ATOM 812 O O . LEU A 1 99 ? -6.373 19.342 -4.794 1.00 82.81 99 LEU A O 1
ATOM 816 N N . PHE A 1 100 ? -6.213 17.202 -4.092 1.00 74.50 100 PHE A N 1
ATOM 817 C CA . PHE A 1 100 ? -7.040 16.641 -5.158 1.00 74.50 100 PHE A CA 1
ATOM 818 C C . PHE A 1 100 ? -8.472 17.165 -5.072 1.00 74.50 100 PHE A C 1
ATOM 820 O O . PHE A 1 100 ? -8.981 17.651 -6.069 1.00 74.50 100 PHE A O 1
ATOM 827 N N . SER A 1 101 ? -9.092 17.218 -3.895 1.00 68.00 101 SER A N 1
ATOM 828 C CA . SER A 1 101 ? -10.482 17.688 -3.746 1.00 68.00 101 SER A CA 1
ATOM 829 C C . SER A 1 101 ? -10.729 19.148 -4.177 1.00 68.00 101 SER A C 1
ATOM 831 O O . SER A 1 101 ? -11.877 19.562 -4.338 1.00 68.00 101 SER A O 1
ATOM 833 N N . ARG A 1 102 ? -9.679 19.951 -4.404 1.00 66.06 102 ARG A N 1
ATOM 834 C CA . ARG A 1 102 ? -9.763 21.367 -4.806 1.00 66.06 102 ARG A CA 1
ATOM 835 C C . ARG A 1 102 ? -9.447 21.556 -6.302 1.00 66.06 102 ARG A C 1
ATOM 837 O O . ARG A 1 102 ? -8.543 22.304 -6.669 1.00 66.06 102 ARG A O 1
ATOM 844 N N . TYR A 1 103 ? -10.216 20.910 -7.180 1.00 58.72 103 TYR A N 1
ATOM 845 C CA . TYR A 1 103 ? -10.023 20.889 -8.646 1.00 58.72 103 TYR A CA 1
ATOM 846 C C . TYR A 1 103 ? -10.409 22.184 -9.399 1.00 58.72 103 TYR A C 1
ATOM 848 O O . TYR A 1 103 ? -11.152 22.151 -10.378 1.00 58.72 103 TYR A O 1
ATOM 856 N N . TRP A 1 104 ? -9.891 23.348 -9.000 1.00 58.66 104 TRP A N 1
ATOM 857 C CA . TRP A 1 104 ? -10.257 24.624 -9.648 1.00 58.66 104 TRP A CA 1
ATOM 858 C C . TRP A 1 104 ? -9.287 25.090 -10.748 1.00 58.66 104 TRP A C 1
ATOM 860 O O . TRP A 1 104 ? -9.558 26.074 -11.429 1.00 58.66 104 TRP A O 1
ATOM 870 N N . LEU A 1 105 ? -8.173 24.387 -10.990 1.00 60.25 105 LEU A N 1
ATOM 871 C CA . LEU A 1 105 ? -7.143 24.826 -11.942 1.00 60.25 105 LEU A CA 1
ATOM 872 C C . LEU A 1 105 ? -6.806 23.730 -12.964 1.00 60.25 105 LEU A C 1
ATOM 874 O O . LEU A 1 105 ? -5.934 22.892 -12.751 1.00 60.25 105 LEU A O 1
ATOM 878 N N . HIS A 1 106 ? -7.494 23.763 -14.107 1.00 65.56 106 HIS A N 1
ATOM 879 C CA . HIS A 1 106 ? -7.285 22.821 -15.215 1.00 65.56 106 HIS A CA 1
ATOM 880 C C . HIS A 1 106 ? -6.020 23.127 -16.040 1.00 65.56 106 HIS A C 1
ATOM 882 O O . HIS A 1 106 ? -5.468 22.234 -16.683 1.00 65.56 106 HIS A O 1
ATOM 888 N N . ASN A 1 107 ? -5.524 24.370 -16.013 1.00 79.06 107 ASN A N 1
ATOM 889 C CA . ASN A 1 107 ? -4.343 24.769 -16.778 1.00 79.06 107 ASN A CA 1
ATOM 890 C C . ASN A 1 107 ? -3.045 24.379 -16.047 1.00 79.06 107 ASN A C 1
ATOM 892 O O . ASN A 1 107 ? -2.735 24.926 -14.988 1.00 79.06 107 ASN A O 1
ATOM 896 N N . ASN A 1 108 ? -2.263 23.459 -16.629 1.00 76.62 108 ASN A N 1
ATOM 897 C CA . ASN A 1 108 ? -1.073 22.898 -15.976 1.00 76.62 108 ASN A CA 1
ATOM 898 C C . ASN A 1 108 ? 0.026 23.940 -15.698 1.00 76.62 108 ASN A C 1
ATOM 900 O O . ASN A 1 108 ? 0.706 23.822 -14.681 1.00 76.62 108 ASN A O 1
ATOM 904 N N . LEU A 1 109 ? 0.213 24.946 -16.564 1.00 81.75 109 LEU A N 1
ATOM 905 C CA . LEU A 1 109 ? 1.254 25.966 -16.378 1.00 81.75 109 LEU A CA 1
ATOM 906 C C . LEU A 1 109 ? 0.892 26.900 -15.221 1.00 81.75 109 LEU A C 1
ATOM 908 O O . LEU A 1 109 ? 1.687 27.088 -14.300 1.00 81.75 109 LEU A O 1
ATOM 912 N N . LEU A 1 110 ? -0.335 27.428 -15.237 1.00 83.19 110 LEU A N 1
ATOM 913 C CA . LEU A 1 110 ? -0.845 28.274 -14.156 1.00 83.19 110 LEU A CA 1
ATOM 914 C C . LEU A 1 110 ? -0.858 27.516 -12.827 1.00 83.19 110 LEU A C 1
ATOM 916 O O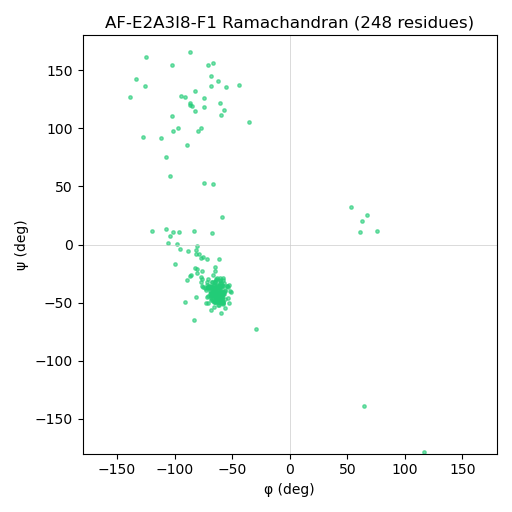 . LEU A 1 110 ? -0.451 28.049 -11.795 1.00 83.19 110 LEU A O 1
ATOM 920 N N . PHE A 1 111 ? -1.255 26.244 -12.858 1.00 84.12 111 PHE A N 1
ATOM 921 C CA . PHE A 1 111 ? -1.238 25.400 -11.678 1.00 84.12 111 PHE A CA 1
ATOM 922 C C . PHE A 1 111 ? 0.186 25.167 -11.157 1.00 84.12 111 PHE A C 1
ATOM 924 O O . PHE A 1 111 ? 0.418 25.351 -9.964 1.00 84.12 111 PHE A O 1
ATOM 931 N N . ALA A 1 112 ? 1.160 24.851 -12.016 1.00 83.69 112 ALA A N 1
ATOM 932 C CA . ALA A 1 112 ? 2.553 24.639 -11.611 1.00 83.69 112 ALA A CA 1
ATOM 933 C C . ALA A 1 112 ? 3.194 25.884 -10.968 1.00 83.69 112 ALA A C 1
ATOM 935 O O . ALA A 1 112 ? 4.017 25.753 -10.058 1.00 83.69 112 ALA A O 1
ATOM 936 N N . LEU A 1 113 ? 2.801 27.083 -11.410 1.00 86.31 113 LEU A N 1
ATOM 937 C CA . LEU A 1 113 ? 3.254 28.359 -10.845 1.00 86.31 113 LEU A CA 1
ATOM 938 C C . LEU A 1 113 ? 2.504 28.749 -9.559 1.00 86.31 113 LEU A C 1
ATOM 940 O O . LEU A 1 113 ? 3.020 29.524 -8.749 1.00 86.31 113 LEU A O 1
ATOM 944 N N . SER A 1 114 ? 1.309 28.198 -9.341 1.00 87.38 114 SER A N 1
ATOM 945 C CA . SER A 1 114 ? 0.489 28.492 -8.166 1.00 87.38 114 SER A CA 1
ATOM 946 C C . SER A 1 114 ? 1.117 27.973 -6.857 1.00 87.38 114 SER A C 1
ATOM 948 O O . SER A 1 114 ? 1.883 27.000 -6.851 1.00 87.38 114 SER A O 1
ATOM 950 N N . PRO A 1 115 ? 0.762 28.557 -5.694 1.00 88.62 115 PRO A N 1
ATOM 951 C CA . PRO A 1 115 ? 1.125 27.997 -4.391 1.00 88.62 115 PRO A CA 1
ATOM 952 C C . PRO A 1 115 ? 0.687 26.534 -4.218 1.00 88.62 115 PRO A C 1
ATOM 954 O O . PRO A 1 115 ? 1.427 25.748 -3.627 1.00 88.62 115 PRO A O 1
ATOM 957 N N . GLN A 1 116 ? -0.469 26.159 -4.778 1.00 85.88 116 GLN A N 1
ATOM 958 C CA . GLN A 1 116 ? -1.008 24.799 -4.713 1.00 85.88 116 GLN A CA 1
ATOM 959 C C . GLN A 1 116 ? -0.155 23.809 -5.510 1.00 85.88 116 GLN A C 1
ATOM 961 O O . GLN A 1 116 ? 0.233 22.783 -4.961 1.00 85.88 116 GLN A O 1
ATOM 966 N N . GLY A 1 117 ? 0.227 24.133 -6.748 1.00 87.38 117 GLY A N 1
ATOM 967 C CA . GLY A 1 117 ? 1.111 23.272 -7.542 1.00 87.38 117 GLY A CA 1
ATOM 968 C C . GLY A 1 117 ? 2.510 23.149 -6.940 1.00 87.38 117 GLY A C 1
ATOM 969 O O . GLY A 1 117 ? 3.083 22.059 -6.917 1.00 87.38 117 GLY A O 1
ATOM 970 N N . ARG A 1 118 ? 3.041 24.226 -6.342 1.00 89.94 118 ARG A N 1
ATOM 971 C CA . ARG A 1 118 ? 4.298 24.159 -5.574 1.00 89.94 118 ARG A CA 1
ATOM 972 C C . ARG A 1 118 ? 4.174 23.266 -4.337 1.00 89.94 118 ARG A C 1
ATOM 974 O O . ARG A 1 118 ? 5.105 22.509 -4.059 1.00 89.94 118 ARG A O 1
ATOM 981 N N . ARG A 1 119 ? 3.049 23.323 -3.611 1.00 90.62 119 ARG A N 1
ATOM 982 C CA . ARG A 1 119 ? 2.759 22.426 -2.477 1.00 90.62 119 ARG A CA 1
ATOM 983 C C . ARG A 1 119 ? 2.637 20.978 -2.950 1.00 90.62 119 ARG A C 1
ATOM 985 O O . ARG A 1 119 ? 3.329 20.127 -2.403 1.00 90.62 119 ARG A O 1
ATOM 992 N N . GLN A 1 120 ? 1.878 20.717 -4.015 1.00 90.06 120 GLN A N 1
ATOM 993 C CA . GLN A 1 120 ? 1.732 19.383 -4.601 1.00 90.06 120 GLN A CA 1
ATOM 994 C C . GLN A 1 120 ? 3.092 18.793 -4.990 1.00 90.06 120 GLN A C 1
ATOM 996 O O . GLN A 1 120 ? 3.408 17.674 -4.606 1.00 90.06 120 GLN A O 1
ATOM 1001 N N . LYS A 1 121 ? 3.952 19.567 -5.667 1.00 91.25 12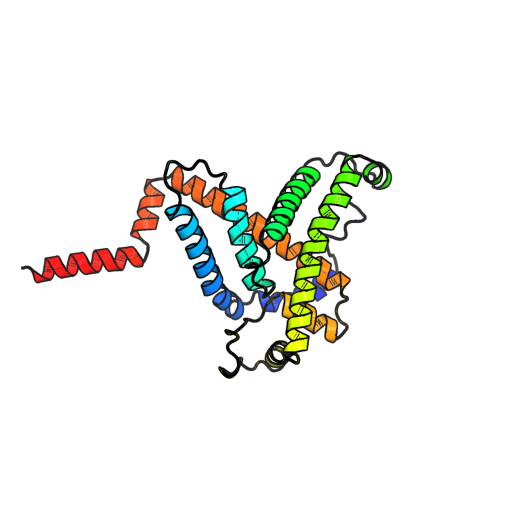1 LYS A N 1
ATOM 1002 C CA . LYS A 1 121 ? 5.303 19.123 -6.042 1.00 91.25 121 LYS A CA 1
ATOM 1003 C C . LYS A 1 121 ? 6.161 18.749 -4.828 1.00 91.25 121 LYS A C 1
ATOM 1005 O O . LYS A 1 121 ? 6.957 17.821 -4.921 1.00 91.25 121 LYS A O 1
ATOM 1010 N N . LYS A 1 122 ? 6.035 19.460 -3.701 1.00 93.75 122 LYS A N 1
ATOM 1011 C CA . LYS A 1 122 ? 6.741 19.114 -2.452 1.00 93.75 122 LYS A CA 1
ATOM 1012 C C . LYS A 1 122 ? 6.205 17.816 -1.846 1.00 93.75 122 LYS A C 1
ATOM 1014 O O . LYS A 1 122 ? 7.004 16.961 -1.489 1.00 93.75 122 LYS A O 1
ATOM 1019 N N . VAL A 1 123 ? 4.884 17.664 -1.780 1.00 93.50 123 VAL A N 1
ATOM 1020 C CA . VAL A 1 123 ? 4.223 16.461 -1.248 1.00 93.50 123 VAL A CA 1
ATOM 1021 C C . VAL A 1 123 ? 4.571 15.229 -2.089 1.00 93.50 123 VAL A C 1
ATOM 1023 O O . VAL A 1 123 ? 5.010 14.223 -1.542 1.00 93.50 123 VAL A O 1
ATOM 1026 N N . LEU A 1 124 ? 4.503 15.333 -3.421 1.00 93.31 124 LEU A N 1
ATOM 1027 C CA . LEU A 1 124 ? 4.878 14.250 -4.338 1.00 93.31 124 LEU A CA 1
ATOM 1028 C C . LEU A 1 124 ? 6.331 13.798 -4.151 1.00 93.31 124 LEU A C 1
ATOM 1030 O O . LEU A 1 124 ? 6.605 12.608 -4.219 1.00 93.31 124 LEU A O 1
ATOM 1034 N N . LYS A 1 125 ? 7.267 14.709 -3.849 1.00 95.56 125 LYS A N 1
ATOM 1035 C CA . LYS A 1 125 ? 8.652 14.317 -3.536 1.00 95.56 125 LYS A CA 1
ATOM 1036 C C . LYS A 1 125 ? 8.746 13.420 -2.301 1.00 95.56 125 LYS A C 1
ATOM 1038 O O . LYS A 1 125 ? 9.581 12.525 -2.290 1.00 95.56 125 LYS A O 1
ATOM 1043 N N . ILE A 1 126 ? 7.924 13.656 -1.276 1.00 95.62 126 ILE A N 1
ATOM 1044 C CA . ILE A 1 126 ? 7.901 12.821 -0.066 1.00 95.62 126 ILE A CA 1
ATOM 1045 C C . ILE A 1 126 ? 7.347 11.436 -0.409 1.00 95.62 126 ILE A C 1
ATOM 1047 O O . ILE A 1 126 ? 7.982 10.439 -0.074 1.00 95.62 126 ILE A O 1
ATOM 1051 N N . LEU A 1 127 ? 6.220 11.391 -1.130 1.00 94.69 127 LEU A N 1
ATOM 1052 C CA . LEU A 1 127 ? 5.584 10.144 -1.568 1.00 94.69 127 LEU A CA 1
ATOM 1053 C C . LEU A 1 127 ? 6.542 9.294 -2.411 1.00 94.69 127 LEU A C 1
ATOM 1055 O O . LEU A 1 127 ? 6.800 8.142 -2.079 1.00 94.69 127 LEU A O 1
ATOM 1059 N N . HIS A 1 128 ? 7.155 9.899 -3.428 1.00 95.00 128 HIS A N 1
ATOM 1060 C CA . HIS A 1 128 ? 8.116 9.228 -4.297 1.00 95.00 128 HIS A CA 1
ATOM 1061 C C . HIS A 1 128 ? 9.370 8.758 -3.561 1.00 95.00 128 HIS A C 1
ATOM 1063 O O . HIS A 1 128 ? 9.832 7.651 -3.796 1.00 95.00 128 HIS A O 1
ATOM 1069 N N . ARG A 1 129 ? 9.921 9.565 -2.645 1.00 95.75 129 ARG A N 1
ATOM 1070 C CA . ARG A 1 129 ? 11.087 9.150 -1.851 1.00 95.75 129 ARG A CA 1
ATOM 1071 C C . ARG A 1 129 ? 10.764 7.911 -1.013 1.00 95.75 129 ARG A C 1
ATOM 1073 O O . ARG A 1 129 ? 11.631 7.063 -0.812 1.00 95.75 129 ARG A O 1
ATOM 1080 N N . PHE A 1 130 ? 9.532 7.817 -0.513 1.00 94.75 130 PHE A N 1
ATOM 1081 C CA . PHE A 1 130 ? 9.072 6.677 0.271 1.00 94.75 130 PHE A CA 1
ATOM 1082 C C . PHE A 1 130 ? 9.027 5.387 -0.550 1.00 94.75 130 PHE A C 1
ATOM 1084 O O . PHE A 1 130 ? 9.621 4.384 -0.150 1.00 94.75 130 PHE A O 1
ATOM 1091 N N .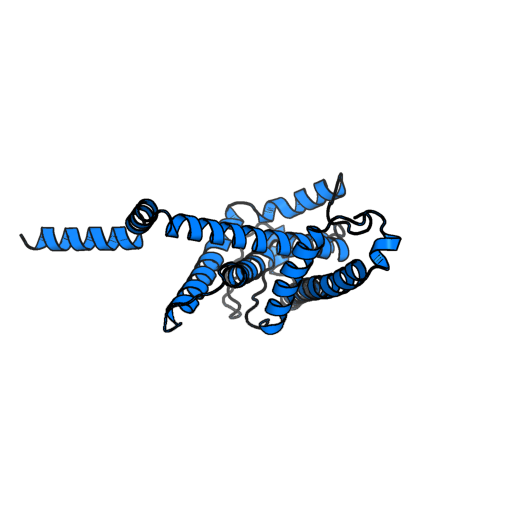 THR A 1 131 ? 8.408 5.430 -1.726 1.00 94.62 131 THR A N 1
ATOM 1092 C CA . THR A 1 131 ? 8.310 4.270 -2.619 1.00 94.62 131 THR A CA 1
ATOM 1093 C C . THR A 1 131 ? 9.644 3.894 -3.251 1.00 94.62 131 THR A C 1
ATOM 1095 O O . THR A 1 131 ? 9.969 2.711 -3.315 1.00 94.62 131 THR A O 1
ATOM 1098 N N . GLU A 1 132 ? 10.478 4.867 -3.620 1.00 95.56 132 GLU A N 1
ATOM 1099 C CA . GLU A 1 132 ? 11.844 4.633 -4.106 1.00 95.56 132 GLU A CA 1
ATOM 1100 C C . GLU A 1 132 ? 12.686 3.875 -3.075 1.00 95.56 132 GLU A C 1
ATOM 1102 O O . GLU A 1 132 ? 13.381 2.923 -3.433 1.00 95.56 132 GLU A O 1
ATOM 1107 N N . LYS A 1 133 ? 12.583 4.234 -1.786 1.00 94.50 133 LYS A N 1
ATOM 1108 C CA . LYS A 1 133 ? 13.284 3.520 -0.710 1.00 94.50 133 LYS A CA 1
ATOM 1109 C C . LYS A 1 133 ? 12.816 2.067 -0.597 1.00 94.50 133 LYS A C 1
ATOM 1111 O O . LYS A 1 133 ? 13.646 1.171 -0.474 1.00 94.50 133 LYS A O 1
ATOM 1116 N N . ILE A 1 134 ? 11.507 1.828 -0.674 1.00 93.81 134 ILE A N 1
ATOM 1117 C CA . ILE A 1 134 ? 10.928 0.477 -0.646 1.00 93.81 134 ILE A CA 1
ATOM 1118 C C . ILE A 1 134 ? 11.425 -0.347 -1.839 1.00 93.81 134 ILE A C 1
ATOM 1120 O O . ILE A 1 134 ? 11.908 -1.465 -1.671 1.00 93.81 134 ILE A O 1
ATOM 1124 N N . ILE A 1 135 ? 11.376 0.210 -3.049 1.00 95.25 135 ILE A N 1
ATOM 1125 C CA . ILE A 1 135 ? 11.862 -0.475 -4.252 1.00 95.25 135 ILE A CA 1
ATOM 1126 C C . ILE A 1 135 ? 13.350 -0.815 -4.109 1.00 95.25 135 ILE A C 1
ATOM 1128 O O . ILE A 1 135 ? 13.745 -1.949 -4.380 1.00 95.25 135 ILE A O 1
ATOM 1132 N N . ALA A 1 136 ? 14.166 0.132 -3.639 1.00 94.62 136 ALA A N 1
ATOM 1133 C CA . ALA A 1 136 ? 15.599 -0.065 -3.447 1.00 94.62 136 ALA A CA 1
ATOM 1134 C C . ALA A 1 136 ? 15.909 -1.166 -2.419 1.00 94.62 136 ALA A C 1
ATOM 1136 O O . ALA A 1 136 ? 16.697 -2.064 -2.711 1.00 94.62 136 ALA A O 1
ATOM 1137 N N . GLU A 1 137 ? 15.259 -1.155 -1.251 1.00 92.19 137 GLU A N 1
ATOM 1138 C CA . GLU A 1 137 ? 15.451 -2.197 -0.233 1.00 92.19 137 GLU A CA 1
ATOM 1139 C C . GLU A 1 137 ? 15.044 -3.585 -0.742 1.00 92.19 137 GLU A C 1
ATOM 1141 O O . GLU A 1 137 ? 15.710 -4.582 -0.441 1.00 92.19 137 GLU A O 1
ATOM 1146 N N . ARG A 1 138 ? 13.979 -3.672 -1.549 1.00 91.81 138 ARG A N 1
ATOM 1147 C CA . ARG A 1 138 ? 13.542 -4.954 -2.110 1.00 91.81 138 ARG A CA 1
ATOM 1148 C C . ARG A 1 138 ? 14.479 -5.456 -3.206 1.00 91.81 138 ARG A C 1
ATOM 1150 O O . ARG A 1 138 ? 14.759 -6.653 -3.238 1.00 91.81 138 ARG A O 1
ATOM 1157 N N . LYS A 1 139 ? 14.992 -4.573 -4.068 1.00 92.00 139 LYS A N 1
ATOM 1158 C CA . LYS A 1 139 ? 16.015 -4.926 -5.068 1.00 92.00 139 LYS A CA 1
ATOM 1159 C C . LYS A 1 139 ? 17.299 -5.419 -4.395 1.00 92.00 139 LYS A C 1
ATOM 1161 O O . LYS A 1 139 ? 17.748 -6.520 -4.705 1.00 92.00 139 LYS A O 1
ATOM 1166 N N . LEU A 1 140 ? 17.801 -4.686 -3.396 1.00 91.50 140 LEU A N 1
ATOM 1167 C CA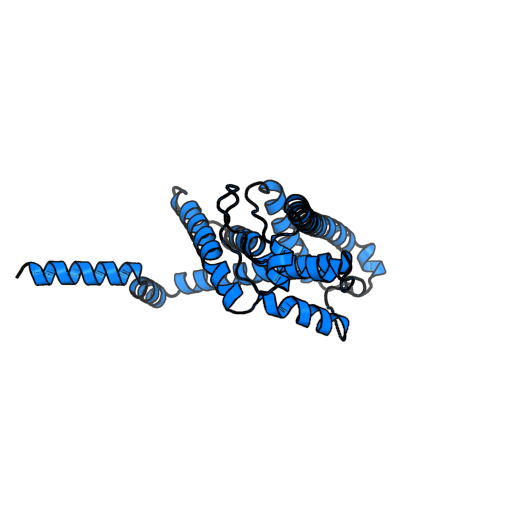 . LEU A 1 140 ? 18.984 -5.073 -2.619 1.00 91.50 140 LEU A CA 1
ATOM 1168 C C . LEU A 1 140 ? 18.805 -6.445 -1.953 1.00 91.50 140 LEU A C 1
ATOM 1170 O O . LEU A 1 140 ? 19.707 -7.277 -1.964 1.00 91.50 140 LEU A O 1
ATOM 1174 N N . TYR A 1 141 ? 17.618 -6.723 -1.409 1.00 88.56 141 TYR A N 1
ATOM 1175 C CA . TYR A 1 141 ? 17.310 -8.038 -0.849 1.00 88.56 141 TYR A CA 1
ATOM 1176 C C . TYR A 1 141 ? 17.466 -9.172 -1.876 1.00 88.56 141 TYR A C 1
ATOM 1178 O O . TYR A 1 141 ? 18.014 -10.229 -1.551 1.00 88.56 141 TYR A O 1
ATOM 1186 N N . HIS A 1 142 ? 17.001 -8.978 -3.112 1.00 87.69 142 HIS A N 1
ATOM 1187 C CA . HIS A 1 142 ? 17.152 -9.978 -4.173 1.00 87.69 142 HIS A CA 1
ATOM 1188 C C . HIS A 1 142 ? 18.604 -10.136 -4.618 1.00 87.69 142 HIS A C 1
ATOM 1190 O O . HIS A 1 142 ? 19.037 -11.264 -4.844 1.00 87.69 142 HIS A O 1
ATOM 1196 N N . GLU A 1 143 ? 19.375 -9.052 -4.657 1.00 88.00 143 GLU A N 1
ATOM 1197 C CA . GLU A 1 143 ? 20.820 -9.101 -4.910 1.00 88.00 143 GLU A CA 1
ATOM 1198 C C . GLU A 1 143 ? 21.543 -9.914 -3.824 1.00 88.00 143 GLU A C 1
ATOM 1200 O O . GLU A 1 143 ? 22.217 -10.895 -4.133 1.00 88.00 143 GLU A O 1
ATOM 1205 N N . CYS A 1 144 ? 21.319 -9.605 -2.542 1.00 86.69 144 CYS A N 1
ATOM 1206 C CA . CYS A 1 144 ? 21.942 -10.317 -1.420 1.00 86.69 144 CYS A CA 1
ATOM 1207 C C . CYS A 1 144 ? 21.518 -11.791 -1.308 1.00 86.69 144 CYS A C 1
ATOM 1209 O O . CYS A 1 144 ? 22.226 -12.597 -0.705 1.00 86.69 144 CYS A O 1
ATOM 1211 N N . THR A 1 145 ? 20.360 -12.161 -1.860 1.00 83.81 145 THR A N 1
ATOM 1212 C CA . THR A 1 145 ? 19.846 -13.541 -1.841 1.00 83.81 145 THR A CA 1
ATOM 1213 C C . THR A 1 145 ? 20.061 -14.286 -3.162 1.00 83.81 145 THR A C 1
ATOM 1215 O O . THR A 1 145 ? 19.528 -15.387 -3.330 1.00 83.81 145 THR A O 1
ATOM 1218 N N . ASN A 1 146 ? 20.850 -13.732 -4.095 1.00 81.38 146 ASN A N 1
ATOM 1219 C CA . ASN A 1 146 ? 21.111 -14.289 -5.431 1.00 81.38 146 ASN A CA 1
ATOM 1220 C C . ASN A 1 146 ? 19.832 -14.605 -6.235 1.00 81.38 146 ASN A C 1
ATOM 1222 O O . ASN A 1 146 ? 19.775 -15.576 -7.006 1.00 81.38 146 ASN A O 1
ATOM 1226 N N . GLY A 1 147 ? 18.781 -13.809 -6.018 1.00 75.69 147 GLY A N 1
ATOM 1227 C CA . GLY A 1 147 ? 17.476 -13.948 -6.658 1.00 75.69 147 GLY A CA 1
ATOM 1228 C C . GLY A 1 147 ? 16.764 -15.262 -6.333 1.00 75.69 147 GLY A C 1
ATOM 1229 O O . GLY A 1 147 ? 15.889 -15.673 -7.090 1.00 75.69 147 GLY A O 1
ATOM 1230 N N . ARG A 1 148 ? 17.129 -15.953 -5.240 1.00 71.75 148 ARG A N 1
ATOM 1231 C CA . ARG A 1 148 ? 16.579 -17.278 -4.883 1.00 71.75 148 ARG A CA 1
ATOM 1232 C C . ARG A 1 148 ? 15.048 -17.291 -4.893 1.00 71.75 148 ARG A C 1
ATOM 1234 O O . ARG A 1 148 ? 14.435 -18.235 -5.378 1.00 71.75 148 ARG A O 1
ATOM 1241 N N . TYR A 1 149 ? 14.439 -16.221 -4.391 1.00 66.88 149 TYR A N 1
ATOM 1242 C CA . TYR A 1 149 ? 12.987 -16.083 -4.318 1.00 66.88 149 TYR A CA 1
ATOM 1243 C C . TYR A 1 149 ? 12.331 -15.823 -5.682 1.00 66.88 149 TYR A C 1
ATOM 1245 O O . TYR A 1 149 ? 11.274 -16.390 -5.944 1.00 66.88 149 TYR A O 1
ATOM 1253 N N . LEU A 1 150 ? 12.968 -15.045 -6.566 1.00 70.88 150 LEU A N 1
ATOM 1254 C CA . LEU A 1 150 ? 12.483 -14.805 -7.934 1.00 70.88 150 LEU A CA 1
ATOM 1255 C C . LEU A 1 150 ? 12.566 -16.086 -8.786 1.00 70.88 150 LEU A C 1
ATOM 1257 O O . LEU A 1 150 ? 11.612 -16.448 -9.465 1.00 70.88 150 LEU A O 1
ATOM 1261 N N . LYS A 1 151 ? 13.649 -16.861 -8.652 1.00 66.94 151 LYS A N 1
ATOM 1262 C CA . LYS A 1 151 ? 13.849 -18.131 -9.381 1.00 66.94 151 LYS A CA 1
ATOM 1263 C C . LYS A 1 151 ? 12.859 -19.233 -8.979 1.00 66.94 151 LYS A C 1
ATOM 1265 O O . LYS A 1 151 ? 12.417 -20.032 -9.809 1.00 66.94 151 LYS A O 1
ATOM 1270 N N . ASN A 1 152 ? 12.488 -19.291 -7.699 1.00 59.22 152 ASN A N 1
ATOM 1271 C CA . ASN A 1 152 ? 11.477 -20.238 -7.217 1.00 59.22 152 ASN A CA 1
ATOM 1272 C C . ASN A 1 152 ? 10.078 -19.927 -7.782 1.00 59.22 152 ASN A C 1
ATOM 1274 O O . ASN A 1 152 ? 9.264 -20.835 -7.932 1.00 59.22 152 ASN A O 1
ATOM 1278 N N . PHE A 1 153 ? 9.811 -18.665 -8.134 1.00 59.97 153 PHE A N 1
ATOM 1279 C CA . PHE A 1 153 ? 8.564 -18.254 -8.772 1.00 59.97 153 PHE A CA 1
ATOM 1280 C C . PHE A 1 153 ? 8.478 -18.718 -10.234 1.00 59.97 153 PHE A C 1
ATOM 1282 O O . PHE A 1 153 ? 7.505 -19.374 -10.599 1.00 59.97 153 PHE A O 1
ATOM 1289 N N . GLU A 1 154 ? 9.513 -18.461 -11.041 1.00 56.25 154 GLU A N 1
ATOM 1290 C CA . GLU A 1 154 ? 9.574 -18.875 -12.457 1.00 56.25 154 GLU A CA 1
ATOM 1291 C C . GLU A 1 154 ? 9.463 -20.395 -12.639 1.00 56.25 154 GLU A C 1
ATOM 1293 O O . GLU A 1 154 ? 8.849 -20.884 -13.584 1.00 56.25 154 GLU A O 1
ATOM 1298 N N . SER A 1 155 ? 10.029 -21.159 -11.704 1.00 53.38 155 SER A N 1
ATOM 1299 C CA . SER A 1 155 ? 10.016 -22.624 -11.750 1.00 53.38 155 SER A CA 1
ATOM 1300 C C . SER A 1 155 ? 8.720 -23.261 -11.230 1.00 53.38 155 SER A C 1
ATOM 1302 O O . SER A 1 155 ? 8.589 -24.485 -11.281 1.00 53.38 155 SER A O 1
ATOM 1304 N N . GLY A 1 156 ? 7.769 -22.473 -10.706 1.00 48.38 156 GLY A N 1
ATOM 1305 C CA . GLY A 1 156 ? 6.515 -22.976 -10.128 1.00 48.38 156 GLY A CA 1
ATOM 1306 C C . GLY A 1 156 ? 6.702 -23.904 -8.919 1.00 48.38 156 GLY A C 1
ATOM 1307 O O . GLY A 1 156 ? 5.750 -24.554 -8.476 1.00 48.38 156 GLY A O 1
ATOM 1308 N N . LYS A 1 157 ? 7.923 -23.998 -8.377 1.00 43.19 157 LYS A N 1
ATOM 1309 C CA . LYS A 1 157 ? 8.246 -24.854 -7.237 1.00 43.19 157 LYS A CA 1
ATOM 1310 C C . LYS A 1 157 ? 7.853 -24.143 -5.947 1.00 43.19 157 LYS A C 1
ATOM 1312 O O . LYS A 1 157 ? 8.183 -22.978 -5.729 1.00 43.19 157 LYS A O 1
ATOM 1317 N N . LYS A 1 158 ? 7.156 -24.854 -5.052 1.00 42.69 158 LYS A N 1
ATOM 1318 C CA . LYS A 1 158 ? 6.950 -24.368 -3.679 1.00 42.69 158 LYS A CA 1
ATOM 1319 C C . LYS A 1 158 ? 8.331 -24.092 -3.067 1.00 42.69 158 LYS A C 1
ATOM 1321 O O . LYS A 1 158 ? 9.209 -24.935 -3.237 1.00 42.69 158 LYS A O 1
ATOM 1326 N N . PRO A 1 159 ? 8.536 -22.962 -2.369 1.00 46.34 159 PRO A N 1
ATOM 1327 C CA . PRO A 1 159 ? 9.813 -22.695 -1.725 1.00 46.34 159 PRO A CA 1
ATOM 1328 C C . PRO A 1 159 ? 10.100 -23.813 -0.718 1.00 46.34 159 PRO A C 1
ATOM 1330 O O . PRO A 1 159 ? 9.381 -23.955 0.278 1.00 46.34 159 PRO A O 1
ATOM 1333 N N . GLU A 1 160 ? 11.111 -24.630 -1.016 1.00 39.22 160 GLU A N 1
ATOM 1334 C CA . GLU A 1 160 ? 11.654 -25.609 -0.081 1.00 39.22 160 GLU A CA 1
ATOM 1335 C C . GLU A 1 160 ? 12.233 -24.875 1.133 1.00 39.22 160 GLU A C 1
ATOM 1337 O O . GLU A 1 160 ? 12.751 -23.758 1.049 1.00 39.22 160 GLU A O 1
ATOM 1342 N N . ILE A 1 161 ? 12.011 -25.481 2.293 1.00 41.19 161 ILE A N 1
ATOM 1343 C CA . ILE A 1 161 ? 12.334 -24.937 3.603 1.00 41.19 161 ILE A CA 1
ATOM 1344 C C . ILE A 1 161 ? 13.840 -25.095 3.801 1.00 41.19 161 ILE A C 1
ATOM 1346 O O . ILE A 1 161 ? 14.283 -26.172 4.175 1.00 41.19 161 ILE A O 1
ATOM 1350 N N . ASP A 1 162 ? 14.604 -24.025 3.603 1.00 36.53 162 ASP A N 1
ATOM 1351 C CA . ASP A 1 162 ? 15.955 -23.939 4.155 1.00 36.53 162 ASP A CA 1
ATOM 1352 C C . ASP A 1 162 ? 15.925 -23.052 5.401 1.00 36.53 162 ASP A C 1
ATOM 1354 O O . ASP A 1 162 ? 15.993 -21.826 5.324 1.00 36.53 162 ASP A O 1
ATOM 1358 N N . GLU A 1 163 ? 15.864 -23.693 6.569 1.00 36.91 163 GLU A N 1
ATOM 1359 C CA . GLU A 1 163 ? 16.127 -23.094 7.889 1.00 36.91 163 GLU A CA 1
ATOM 1360 C C . GLU A 1 163 ? 17.604 -22.680 8.082 1.00 36.91 163 GLU A C 1
ATOM 1362 O O . GLU A 1 163 ? 18.015 -22.303 9.176 1.00 36.91 163 GLU A O 1
ATOM 1367 N N . VAL A 1 164 ? 18.426 -22.705 7.027 1.00 34.06 164 VAL A N 1
ATOM 1368 C CA . VAL A 1 164 ? 19.886 -22.508 7.109 1.00 34.06 164 VAL A CA 1
ATOM 1369 C C . VAL A 1 164 ? 20.286 -21.043 7.340 1.00 34.06 164 VAL A C 1
ATOM 1371 O O . VAL A 1 164 ? 21.426 -20.745 7.682 1.00 34.06 164 VAL A O 1
ATOM 1374 N N . ILE A 1 165 ? 19.358 -20.096 7.227 1.00 35.88 165 ILE A N 1
ATOM 1375 C CA . ILE A 1 165 ? 19.590 -18.700 7.607 1.00 35.88 165 ILE A CA 1
ATOM 1376 C C . ILE A 1 165 ? 18.311 -18.255 8.302 1.00 35.88 165 ILE A C 1
ATOM 1378 O O . ILE A 1 165 ? 17.248 -18.416 7.715 1.00 35.88 165 ILE A O 1
ATOM 1382 N N . GLY A 1 166 ? 18.380 -17.701 9.518 1.00 33.25 166 GLY A N 1
ATOM 1383 C CA . GLY A 1 166 ? 17.235 -17.269 10.350 1.00 33.25 166 GLY A CA 1
ATOM 1384 C C . GLY A 1 166 ? 16.293 -16.204 9.746 1.00 33.25 166 GLY A C 1
ATOM 1385 O O . GLY A 1 166 ? 15.606 -15.481 10.465 1.00 33.25 166 GLY A O 1
ATOM 1386 N N . ILE A 1 167 ? 16.252 -16.086 8.422 1.00 38.78 167 ILE A N 1
ATOM 1387 C CA . ILE A 1 167 ? 15.333 -15.313 7.608 1.00 38.78 167 ILE A CA 1
ATOM 1388 C C . ILE A 1 167 ? 14.033 -16.119 7.499 1.00 38.78 167 ILE A C 1
ATOM 1390 O O . ILE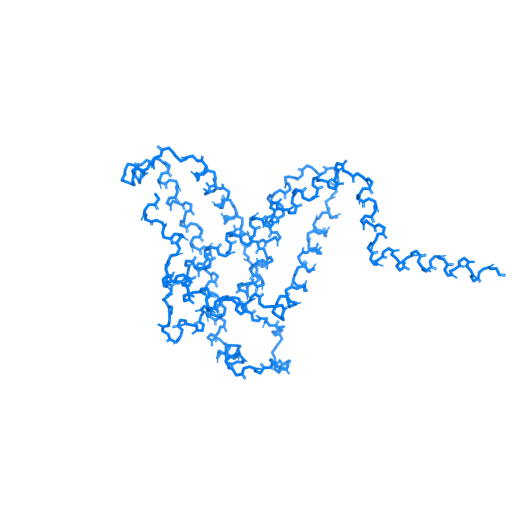 A 1 167 ? 13.896 -17.017 6.671 1.00 38.78 167 ILE A O 1
ATOM 1394 N N . LYS A 1 168 ? 13.053 -15.784 8.349 1.00 42.00 168 LYS A N 1
ATOM 1395 C CA . LYS A 1 168 ? 11.668 -16.272 8.228 1.00 42.00 168 LYS A CA 1
ATOM 1396 C C . LYS A 1 168 ? 11.203 -16.186 6.766 1.00 42.00 168 LYS A C 1
ATOM 1398 O O . LYS A 1 168 ? 11.443 -15.163 6.127 1.00 42.00 168 LYS A O 1
ATOM 1403 N N . LYS A 1 169 ? 10.508 -17.227 6.277 1.00 45.16 169 LYS A N 1
ATOM 1404 C CA . LYS A 1 169 ? 9.877 -17.301 4.941 1.00 45.16 169 LYS A CA 1
ATOM 1405 C C . LYS A 1 169 ? 9.326 -15.934 4.514 1.00 45.16 169 LYS A C 1
ATOM 1407 O O . LYS A 1 169 ? 8.281 -15.521 5.018 1.00 45.16 169 LYS A O 1
ATOM 1412 N N . LYS A 1 170 ? 9.994 -15.237 3.588 1.00 54.00 170 LYS A N 1
ATOM 1413 C CA . LYS A 1 170 ? 9.399 -14.062 2.942 1.00 54.00 170 LYS A CA 1
ATOM 1414 C C . LYS A 1 170 ? 8.578 -14.540 1.750 1.00 54.00 170 LYS A C 1
ATOM 1416 O O . LYS A 1 170 ? 9.070 -15.251 0.880 1.00 54.00 170 LYS A O 1
ATOM 1421 N N . ARG A 1 171 ? 7.288 -14.222 1.808 1.00 63.59 171 ARG A N 1
ATOM 1422 C CA . ARG A 1 171 ? 6.251 -14.607 0.845 1.00 63.59 171 ARG A CA 1
ATOM 1423 C C . ARG A 1 171 ? 6.449 -13.838 -0.459 1.00 63.59 171 ARG A C 1
ATOM 1425 O O . ARG A 1 171 ? 7.032 -12.755 -0.437 1.00 63.59 171 ARG A O 1
ATOM 1432 N N . LEU A 1 172 ? 5.978 -14.409 -1.567 1.00 68.44 172 LEU A N 1
ATOM 1433 C CA . LEU A 1 172 ? 5.991 -13.732 -2.862 1.00 68.44 172 LEU A CA 1
ATOM 1434 C C . LEU A 1 172 ? 5.147 -12.457 -2.765 1.00 68.44 172 LEU A C 1
ATOM 1436 O O . LEU A 1 172 ? 3.963 -12.524 -2.433 1.00 68.44 172 LEU A O 1
ATOM 1440 N N . ALA A 1 173 ? 5.771 -11.324 -3.053 1.00 80.69 173 ALA A N 1
ATOM 1441 C CA . ALA A 1 173 ? 5.142 -10.018 -3.024 1.00 80.69 173 ALA A CA 1
ATOM 1442 C C . ALA A 1 173 ? 4.803 -9.556 -4.451 1.00 80.69 173 ALA A C 1
ATOM 1444 O O . ALA A 1 173 ? 5.456 -9.939 -5.420 1.00 80.69 173 ALA A O 1
ATOM 1445 N N . MET A 1 174 ? 3.810 -8.681 -4.590 1.00 90.75 174 MET A N 1
ATOM 1446 C CA . MET A 1 174 ? 3.485 -8.028 -5.864 1.00 90.75 174 MET A CA 1
ATOM 1447 C C . MET A 1 174 ? 4.706 -7.289 -6.446 1.00 90.75 174 MET A C 1
ATOM 1449 O O . MET A 1 174 ? 4.968 -7.379 -7.645 1.00 90.75 174 MET A O 1
ATOM 1453 N N . LEU A 1 175 ? 5.502 -6.635 -5.594 1.00 93.38 175 LEU A N 1
ATOM 1454 C CA . LEU A 1 175 ? 6.750 -5.980 -5.993 1.00 93.38 175 LEU A CA 1
ATOM 1455 C C . LEU A 1 175 ? 7.780 -6.958 -6.590 1.00 93.38 175 LEU A C 1
ATOM 1457 O O . LEU A 1 175 ? 8.552 -6.570 -7.463 1.00 93.38 175 LEU A O 1
ATOM 1461 N N . ASP A 1 176 ? 7.772 -8.233 -6.191 1.00 90.38 176 ASP A N 1
ATOM 1462 C CA . ASP A 1 176 ? 8.677 -9.233 -6.771 1.00 90.38 176 ASP A CA 1
ATOM 1463 C C . ASP A 1 176 ? 8.336 -9.519 -8.236 1.00 90.38 176 ASP A C 1
ATOM 1465 O O . ASP A 1 176 ? 9.242 -9.655 -9.054 1.00 90.38 176 ASP A O 1
ATOM 1469 N N . LEU A 1 177 ? 7.043 -9.538 -8.586 1.00 89.25 177 LEU A N 1
ATOM 1470 C CA . LEU A 1 177 ? 6.599 -9.705 -9.976 1.00 89.25 177 LEU A CA 1
ATOM 1471 C C . LEU A 1 177 ? 7.048 -8.542 -10.856 1.00 89.25 177 LEU A C 1
ATOM 1473 O O . LEU A 1 177 ? 7.476 -8.742 -11.989 1.00 89.25 177 LEU A O 1
ATOM 1477 N N . LEU A 1 178 ? 6.960 -7.323 -10.323 1.00 93.00 178 LEU A N 1
ATOM 1478 C CA . LEU A 1 178 ? 7.402 -6.120 -11.017 1.00 93.00 178 LEU A CA 1
ATOM 1479 C C . LEU A 1 178 ? 8.918 -6.122 -11.247 1.00 93.00 178 LEU A C 1
ATOM 1481 O O . LEU A 1 178 ? 9.374 -5.785 -12.338 1.00 93.00 178 LEU A O 1
ATOM 1485 N N . ILE A 1 179 ? 9.694 -6.537 -10.239 1.00 92.75 179 ILE A N 1
ATOM 1486 C CA . ILE A 1 179 ? 11.153 -6.658 -10.348 1.00 92.75 179 ILE A CA 1
ATOM 1487 C C . ILE A 1 179 ? 11.532 -7.743 -11.366 1.00 92.75 179 ILE A C 1
ATOM 1489 O O . ILE A 1 179 ? 12.380 -7.480 -12.216 1.00 92.75 179 ILE A O 1
ATOM 1493 N N . ALA A 1 180 ? 10.890 -8.917 -11.332 1.00 89.69 180 ALA A N 1
ATOM 1494 C CA . ALA A 1 180 ? 11.132 -9.994 -12.299 1.00 89.69 180 ALA A CA 1
ATOM 1495 C C . ALA A 1 180 ? 10.845 -9.540 -13.739 1.00 89.69 180 ALA A C 1
ATOM 1497 O O . ALA A 1 180 ? 11.710 -9.625 -14.607 1.00 89.69 180 ALA A O 1
ATOM 1498 N N . ALA A 1 181 ? 9.672 -8.948 -13.980 1.00 90.12 181 ALA A N 1
ATOM 1499 C CA . ALA A 1 181 ? 9.307 -8.441 -15.301 1.00 90.12 181 ALA A CA 1
ATOM 1500 C C . ALA A 1 181 ? 10.274 -7.354 -15.809 1.00 90.12 181 ALA A C 1
ATOM 1502 O O . ALA A 1 181 ? 10.511 -7.242 -17.011 1.00 90.12 181 ALA A O 1
ATOM 1503 N N . SER A 1 182 ? 10.864 -6.557 -14.914 1.00 92.94 182 SER A N 1
ATOM 1504 C CA . SER A 1 182 ? 11.897 -5.591 -15.293 1.00 92.94 182 SER A CA 1
ATOM 1505 C C . SER A 1 182 ? 13.228 -6.248 -15.675 1.00 92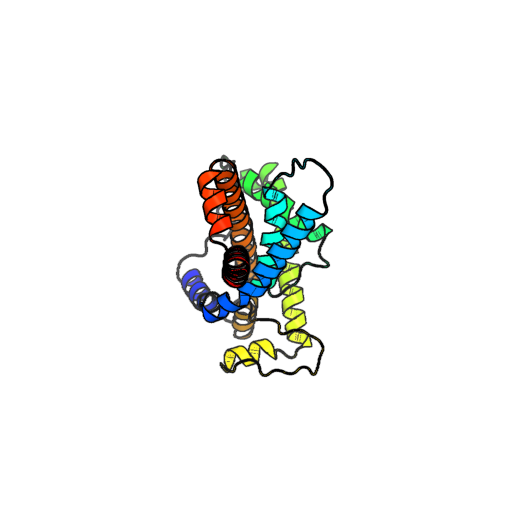.94 182 SER A C 1
ATOM 1507 O O . SER A 1 182 ? 13.854 -5.812 -16.639 1.00 92.94 182 SER A O 1
ATOM 1509 N N . GLN A 1 183 ? 13.629 -7.336 -15.005 1.00 90.00 183 GLN A N 1
ATOM 1510 C CA . GLN A 1 183 ? 14.818 -8.123 -15.376 1.00 90.00 183 GLN A CA 1
ATOM 1511 C C . GLN A 1 183 ? 14.681 -8.775 -16.761 1.00 90.00 183 GLN A C 1
ATOM 1513 O O . GLN A 1 183 ? 15.672 -8.914 -17.474 1.00 90.00 183 GLN A O 1
ATOM 1518 N N . GLU A 1 184 ? 13.456 -9.101 -17.174 1.00 88.50 184 GLU A N 1
ATOM 1519 C CA . GLU A 1 184 ? 13.128 -9.581 -18.525 1.00 88.50 184 GLU A CA 1
ATOM 1520 C C . GLU A 1 184 ? 12.997 -8.452 -19.569 1.00 88.50 184 GLU A C 1
ATOM 1522 O O . GLU A 1 184 ? 12.723 -8.710 -20.741 1.00 88.50 184 GLU A O 1
ATOM 1527 N N . GLY A 1 185 ? 13.168 -7.188 -19.169 1.00 91.25 185 GLY A N 1
ATOM 1528 C CA . GLY A 1 185 ? 13.045 -6.026 -20.053 1.00 91.25 185 GLY A CA 1
ATOM 1529 C C . GLY A 1 185 ? 11.604 -5.633 -20.403 1.00 91.25 185 GLY A C 1
ATOM 1530 O O . GLY A 1 185 ? 11.401 -4.801 -21.286 1.00 91.25 185 GLY A O 1
ATOM 1531 N N . LEU A 1 186 ? 10.598 -6.194 -19.723 1.00 90.50 186 LEU A N 1
ATOM 1532 C CA . LEU A 1 186 ? 9.180 -5.879 -19.950 1.00 90.50 186 LEU A CA 1
ATOM 1533 C C . LEU A 1 186 ? 8.736 -4.585 -19.256 1.00 90.50 186 LEU A C 1
ATOM 1535 O O . LEU A 1 186 ? 7.751 -3.976 -19.675 1.00 90.50 186 LEU A O 1
ATOM 1539 N N . LEU A 1 187 ? 9.430 -4.184 -18.187 1.00 93.62 187 LEU A N 1
ATOM 1540 C CA . LEU A 1 187 ? 9.141 -2.984 -17.400 1.00 93.62 187 LEU A CA 1
ATOM 1541 C C . LEU A 1 187 ? 10.412 -2.176 -17.130 1.00 93.62 187 LEU A C 1
ATOM 1543 O O . LEU A 1 187 ? 11.475 -2.726 -16.841 1.00 93.62 187 LEU A O 1
ATOM 1547 N N . THR A 1 188 ? 10.281 -0.854 -17.153 1.00 94.19 188 THR A N 1
ATOM 1548 C CA . THR A 1 188 ? 11.316 0.070 -16.681 1.00 94.19 188 THR A CA 1
ATOM 1549 C C . THR A 1 188 ? 11.197 0.321 -15.177 1.00 94.19 188 THR A C 1
ATOM 1551 O O . THR A 1 188 ? 10.153 0.090 -14.567 1.00 94.19 188 THR A O 1
ATOM 1554 N N . ASP A 1 189 ? 12.238 0.892 -14.574 1.00 93.38 189 ASP A N 1
ATOM 1555 C CA . ASP A 1 189 ? 12.200 1.327 -13.171 1.00 93.38 189 ASP A CA 1
ATOM 1556 C C . ASP A 1 189 ? 11.118 2.379 -12.902 1.00 93.38 189 ASP A C 1
ATOM 1558 O O . ASP A 1 189 ? 10.505 2.387 -11.833 1.00 93.38 189 ASP A O 1
ATOM 1562 N N . LEU A 1 190 ? 10.842 3.236 -13.890 1.00 92.69 190 LEU A N 1
ATOM 1563 C CA . LEU A 1 190 ? 9.732 4.178 -13.815 1.00 92.69 190 LEU A CA 1
ATOM 1564 C C . LEU A 1 190 ? 8.391 3.437 -13.795 1.00 92.69 190 LEU A C 1
ATOM 1566 O O . LEU A 1 190 ? 7.507 3.811 -13.030 1.00 92.69 190 LEU A O 1
ATOM 1570 N N . ASP A 1 191 ? 8.251 2.372 -14.588 1.00 93.31 191 ASP A N 1
ATOM 1571 C CA . ASP A 1 191 ? 7.025 1.580 -14.605 1.00 93.31 191 ASP A CA 1
ATOM 1572 C C . ASP A 1 191 ? 6.775 0.876 -13.266 1.00 93.31 191 ASP A C 1
ATOM 1574 O O . ASP A 1 191 ? 5.646 0.896 -12.776 1.00 93.31 191 ASP A O 1
ATOM 1578 N N . ILE A 1 192 ? 7.822 0.310 -12.650 1.00 95.06 192 ILE A N 1
ATOM 1579 C CA . ILE A 1 192 ? 7.743 -0.268 -11.299 1.00 95.06 192 ILE A CA 1
ATOM 1580 C C . ILE A 1 192 ? 7.280 0.800 -10.311 1.00 95.06 192 ILE A C 1
ATOM 1582 O O . ILE A 1 192 ? 6.357 0.565 -9.534 1.00 95.06 192 ILE A O 1
ATOM 1586 N N . LYS A 1 193 ? 7.914 1.976 -10.338 1.00 94.88 193 LYS A N 1
ATOM 1587 C CA . LYS A 1 193 ? 7.590 3.065 -9.419 1.00 94.88 193 LYS A CA 1
ATOM 1588 C C . LYS A 1 193 ? 6.138 3.520 -9.548 1.00 94.88 193 LYS A C 1
ATOM 1590 O O . LYS A 1 193 ? 5.483 3.676 -8.526 1.00 94.88 193 LYS A O 1
ATOM 1595 N N . GLU A 1 194 ? 5.636 3.707 -10.769 1.00 92.88 194 GLU A N 1
ATOM 1596 C CA . GLU A 1 194 ? 4.238 4.096 -11.006 1.00 92.88 194 GLU A CA 1
ATOM 1597 C C . GLU A 1 194 ? 3.253 3.088 -10.382 1.00 92.88 194 GLU A C 1
ATOM 1599 O O . GLU A 1 194 ? 2.280 3.489 -9.740 1.00 92.88 194 GLU A O 1
ATOM 1604 N N . GLU A 1 195 ? 3.515 1.784 -10.522 1.00 94.00 195 GLU A N 1
ATOM 1605 C CA . GLU A 1 195 ? 2.687 0.738 -9.906 1.00 94.00 195 GLU A CA 1
ATOM 1606 C C . GLU A 1 195 ? 2.805 0.726 -8.379 1.00 94.00 195 GLU A C 1
ATOM 1608 O O . GLU A 1 195 ? 1.795 0.650 -7.685 1.00 94.00 195 GLU A O 1
ATOM 1613 N N . VAL A 1 196 ? 4.017 0.840 -7.833 1.00 95.25 196 VAL A N 1
ATOM 1614 C CA . VAL A 1 196 ? 4.232 0.863 -6.378 1.00 95.25 196 VAL A CA 1
ATOM 1615 C C . VAL A 1 196 ? 3.573 2.089 -5.743 1.00 95.25 196 VAL A C 1
ATOM 1617 O O . VAL A 1 196 ? 2.877 1.936 -4.742 1.00 95.25 196 VAL A O 1
ATOM 1620 N N . ASP A 1 197 ? 3.728 3.277 -6.339 1.00 94.00 197 ASP A N 1
ATOM 1621 C CA . ASP A 1 197 ? 3.054 4.514 -5.915 1.00 94.00 197 ASP A CA 1
ATOM 1622 C C . ASP A 1 197 ? 1.531 4.312 -5.846 1.00 94.00 197 ASP A C 1
ATOM 1624 O O . ASP A 1 197 ? 0.895 4.673 -4.853 1.00 94.00 197 ASP A O 1
ATOM 1628 N N . THR A 1 198 ? 0.960 3.686 -6.878 1.00 91.88 198 THR A N 1
ATOM 1629 C CA . THR A 1 198 ? -0.483 3.440 -6.990 1.00 91.88 198 THR A CA 1
ATOM 1630 C C . THR A 1 198 ? -0.965 2.424 -5.957 1.00 91.88 198 THR A C 1
ATOM 1632 O O . THR A 1 198 ? -1.822 2.741 -5.134 1.00 91.88 198 THR A O 1
ATOM 1635 N N . PHE A 1 199 ? -0.389 1.219 -5.932 1.00 92.88 199 PHE A N 1
ATOM 1636 C CA . PHE A 1 199 ? -0.832 0.141 -5.042 1.00 92.88 199 PHE A CA 1
ATOM 1637 C C . PHE A 1 199 ? -0.615 0.457 -3.569 1.00 92.88 199 PHE A C 1
ATOM 1639 O O . PHE A 1 199 ? -1.421 0.055 -2.729 1.00 92.88 199 PHE A O 1
ATOM 1646 N N . MET A 1 200 ? 0.459 1.173 -3.236 1.00 92.00 200 MET A N 1
ATOM 1647 C CA . MET A 1 200 ? 0.660 1.604 -1.864 1.00 92.00 200 MET A CA 1
ATOM 1648 C C . MET A 1 200 ? -0.392 2.611 -1.445 1.00 92.00 200 MET A C 1
ATOM 1650 O O . MET A 1 200 ? -0.973 2.421 -0.383 1.00 92.00 200 MET A O 1
ATOM 1654 N N . PHE A 1 201 ? -0.658 3.646 -2.247 1.00 91.50 201 PHE A N 1
ATOM 1655 C CA . PHE A 1 201 ? -1.697 4.630 -1.950 1.00 91.50 201 PHE A CA 1
ATOM 1656 C C . PHE A 1 201 ? -3.077 3.969 -1.840 1.00 91.50 201 PHE A C 1
ATOM 1658 O O . PHE A 1 201 ? -3.690 4.005 -0.773 1.00 91.50 201 PHE A O 1
ATOM 1665 N N . GLU A 1 202 ? -3.520 3.297 -2.902 1.00 90.94 202 GLU A N 1
ATOM 1666 C CA . GLU A 1 202 ? -4.861 2.718 -2.993 1.00 90.94 202 GLU A CA 1
ATOM 1667 C C . GLU A 1 202 ? -5.075 1.589 -1.981 1.00 90.94 202 GLU A C 1
ATOM 1669 O O . GLU A 1 202 ? -6.155 1.480 -1.406 1.00 90.94 202 GLU A O 1
ATOM 1674 N N . GLY A 1 203 ? -4.055 0.765 -1.722 1.00 91.88 203 GLY A N 1
ATOM 1675 C CA . GLY A 1 203 ? -4.179 -0.422 -0.878 1.00 91.88 203 GLY A CA 1
ATOM 1676 C C . GLY A 1 203 ? -4.364 -0.125 0.611 1.00 91.88 203 GLY A C 1
ATOM 1677 O O . GLY A 1 203 ? -5.114 -0.838 1.282 1.00 91.88 203 GLY A O 1
ATOM 1678 N N . HIS A 1 204 ? -3.711 0.914 1.144 1.00 94.56 204 HIS A N 1
ATOM 1679 C CA . HIS A 1 204 ? -3.814 1.233 2.574 1.00 94.56 204 HIS A CA 1
ATOM 1680 C C . HIS A 1 204 ? -4.941 2.218 2.892 1.00 94.56 204 HIS A C 1
ATOM 1682 O O . HIS A 1 204 ? -5.742 1.941 3.781 1.00 94.56 204 HIS A O 1
ATOM 1688 N N . ASP A 1 205 ? -5.030 3.335 2.165 1.00 92.75 205 ASP A N 1
ATOM 1689 C CA . ASP A 1 205 ? -5.894 4.461 2.535 1.00 92.75 205 ASP A CA 1
ATOM 1690 C C . ASP A 1 205 ? -7.381 4.093 2.410 1.00 92.75 205 ASP A C 1
ATOM 1692 O O . ASP A 1 205 ? -8.171 4.303 3.335 1.00 92.75 205 ASP A O 1
ATOM 1696 N N . THR A 1 206 ? -7.750 3.409 1.319 1.00 94.56 206 THR A N 1
ATOM 1697 C CA . THR A 1 206 ? -9.127 2.934 1.104 1.00 94.56 206 THR A CA 1
ATOM 1698 C C . THR A 1 206 ? -9.544 1.898 2.151 1.00 94.56 206 THR A C 1
ATOM 1700 O O . THR A 1 206 ? -10.639 1.984 2.714 1.00 94.56 206 THR A O 1
ATOM 1703 N N . THR A 1 207 ? -8.654 0.955 2.478 1.00 96.00 207 THR A N 1
ATOM 1704 C CA . THR A 1 207 ? -8.882 -0.064 3.510 1.00 96.00 207 THR A CA 1
ATOM 1705 C C . THR A 1 207 ? -9.009 0.575 4.892 1.00 96.00 207 THR A C 1
ATOM 1707 O O . THR A 1 207 ? -9.890 0.194 5.664 1.00 96.00 207 THR A O 1
ATOM 1710 N N . ALA A 1 208 ? -8.178 1.574 5.208 1.00 95.00 208 ALA A N 1
ATOM 1711 C CA . ALA A 1 208 ? -8.241 2.289 6.478 1.00 95.00 208 ALA A CA 1
ATOM 1712 C C . ALA A 1 208 ? -9.585 2.992 6.660 1.00 95.00 208 ALA A C 1
ATOM 1714 O O . ALA A 1 208 ? -10.219 2.871 7.712 1.00 95.00 208 ALA A O 1
ATOM 1715 N N . MET A 1 209 ? -10.052 3.667 5.611 1.00 95.00 209 MET A N 1
ATOM 1716 C CA . MET A 1 209 ? -11.358 4.311 5.598 1.00 95.00 209 MET A CA 1
ATOM 1717 C C . MET A 1 209 ? -12.493 3.288 5.751 1.00 95.00 209 MET A C 1
ATOM 1719 O O . MET A 1 209 ? -13.390 3.477 6.571 1.00 95.00 209 MET A O 1
ATOM 1723 N N . GLY A 1 210 ? -12.421 2.160 5.036 1.00 96.75 210 GLY A N 1
ATOM 1724 C CA . GLY A 1 210 ? -13.397 1.072 5.141 1.00 96.75 210 GLY A CA 1
ATOM 1725 C C . GLY A 1 210 ? -13.504 0.494 6.556 1.00 96.75 210 GLY A C 1
ATOM 1726 O O . GLY A 1 210 ? -14.607 0.356 7.084 1.00 96.75 210 GLY A O 1
ATOM 1727 N N . ILE A 1 211 ? -12.369 0.220 7.208 1.00 95.38 211 ILE A N 1
ATOM 1728 C CA . ILE A 1 211 ? -12.337 -0.248 8.603 1.00 95.38 211 ILE A CA 1
ATOM 1729 C C . ILE A 1 211 ? -12.887 0.830 9.544 1.00 95.38 211 ILE A C 1
ATOM 1731 O O . ILE A 1 211 ? -13.659 0.510 10.444 1.00 95.38 211 ILE A O 1
ATOM 1735 N N . THR A 1 212 ? -12.537 2.102 9.333 1.00 94.25 212 THR A N 1
ATOM 1736 C CA . THR A 1 212 ? -13.039 3.220 10.149 1.00 94.25 212 THR A CA 1
ATOM 1737 C C . THR A 1 212 ? -14.565 3.287 10.103 1.00 94.25 212 THR A C 1
ATOM 1739 O O . THR A 1 212 ? -15.209 3.317 11.151 1.00 94.25 212 THR A O 1
ATOM 1742 N N . PHE A 1 213 ? -15.158 3.245 8.908 1.00 95.62 213 PHE A N 1
ATOM 1743 C CA . PHE A 1 213 ? -16.613 3.237 8.757 1.00 95.62 213 PHE A CA 1
ATOM 1744 C C . PHE A 1 213 ? -17.255 1.977 9.336 1.00 95.62 213 PHE A C 1
ATOM 1746 O O . PHE A 1 213 ? -18.295 2.072 9.982 1.00 95.62 213 PHE A O 1
ATOM 1753 N N . ALA A 1 214 ? -16.634 0.807 9.168 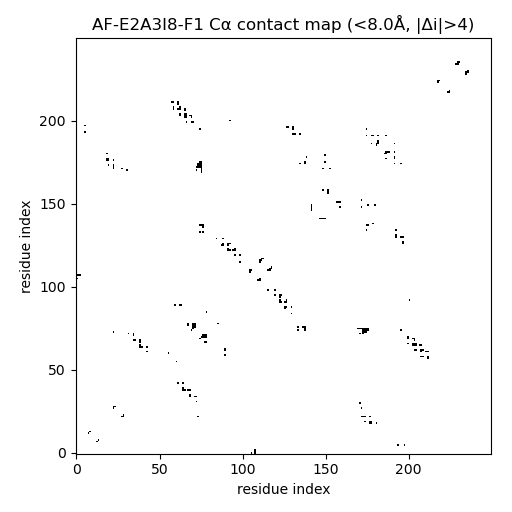1.00 94.88 214 ALA A N 1
ATOM 1754 C CA . ALA A 1 214 ? -17.131 -0.424 9.774 1.00 94.88 214 ALA A CA 1
ATOM 1755 C C . ALA A 1 214 ? -17.167 -0.326 11.309 1.00 94.88 214 ALA A C 1
ATOM 1757 O O . ALA A 1 214 ? -18.161 -0.703 11.926 1.00 94.88 214 ALA A O 1
ATOM 1758 N N . LEU A 1 215 ? -16.120 0.224 11.931 1.00 92.12 215 LEU A N 1
ATOM 1759 C CA . LEU A 1 215 ? -16.073 0.442 13.379 1.00 92.12 215 LEU A CA 1
ATOM 1760 C C . LEU A 1 215 ? -17.104 1.474 13.841 1.00 92.12 215 LEU A C 1
ATOM 1762 O O . LEU A 1 215 ? -17.739 1.259 14.870 1.00 92.12 215 LEU A O 1
ATOM 1766 N N . LEU A 1 216 ? -17.297 2.554 13.079 1.00 92.88 216 LEU A N 1
ATOM 1767 C CA . LEU A 1 216 ? -18.331 3.552 13.355 1.00 92.88 216 LEU A CA 1
ATOM 1768 C C . LEU A 1 216 ? -19.727 2.914 13.350 1.00 92.88 216 LEU A C 1
ATOM 1770 O O . LEU A 1 216 ? -20.482 3.077 14.302 1.00 92.88 216 LEU A O 1
ATOM 1774 N N . LEU A 1 217 ? -20.045 2.125 12.322 1.00 94.94 217 LEU A N 1
ATOM 1775 C CA . LEU A 1 217 ? -21.327 1.426 12.228 1.00 94.94 217 LEU A CA 1
ATOM 1776 C C . LEU A 1 217 ? -21.510 0.415 13.368 1.00 94.94 217 LEU A C 1
ATOM 1778 O O . LEU A 1 217 ? -22.586 0.339 13.952 1.00 94.94 217 LEU A O 1
ATOM 1782 N N . LEU A 1 218 ? -20.467 -0.330 13.740 1.00 93.44 218 LEU A N 1
ATOM 1783 C CA . LEU A 1 218 ? -20.530 -1.239 14.889 1.00 93.44 218 LEU A CA 1
ATOM 1784 C C . LEU A 1 218 ? -20.727 -0.498 16.221 1.00 93.44 218 LEU A C 1
ATOM 1786 O O . LEU A 1 218 ? -21.355 -1.045 17.123 1.00 93.44 218 LEU A O 1
ATOM 1790 N N . ALA A 1 219 ? -20.203 0.721 16.364 1.00 90.31 219 ALA A N 1
ATOM 1791 C CA . ALA A 1 219 ? -20.397 1.532 17.564 1.00 90.31 219 ALA A CA 1
ATOM 1792 C C . ALA A 1 219 ? -21.839 2.058 17.689 1.00 90.31 219 ALA A C 1
ATOM 1794 O O . ALA A 1 219 ? -22.380 2.092 18.796 1.00 90.31 219 ALA A O 1
ATOM 1795 N N . GLU A 1 220 ? -22.465 2.418 16.565 1.00 94.25 220 GLU A N 1
ATOM 1796 C CA . GLU A 1 220 ? -23.856 2.892 16.505 1.00 94.25 220 GLU A CA 1
ATOM 1797 C C . GLU A 1 220 ? -24.881 1.743 16.620 1.00 94.25 220 GLU A C 1
ATOM 1799 O O . GLU A 1 220 ? -25.942 1.908 17.224 1.00 94.25 220 GLU A O 1
ATOM 1804 N N . HIS A 1 221 ? -24.560 0.547 16.112 1.00 94.88 221 HIS A N 1
ATOM 1805 C CA . HIS A 1 221 ? -25.454 -0.620 16.088 1.00 94.88 221 HIS A CA 1
ATOM 1806 C C . HIS A 1 221 ? -25.030 -1.708 17.093 1.00 94.88 221 HIS A C 1
ATOM 1808 O O . HIS A 1 221 ? -24.478 -2.753 16.733 1.00 94.88 221 HIS A O 1
ATOM 1814 N N . LYS A 1 222 ? -25.297 -1.467 18.386 1.00 92.50 222 LYS A N 1
ATOM 1815 C CA . LYS A 1 222 ? -24.882 -2.352 19.498 1.00 92.50 222 LYS A CA 1
ATOM 1816 C C . LYS A 1 222 ? -25.421 -3.782 19.400 1.00 92.50 222 LYS A C 1
ATOM 1818 O O . LYS A 1 222 ? -24.741 -4.722 19.800 1.00 92.50 222 LYS A O 1
ATOM 1823 N N . ASP A 1 223 ? -26.631 -3.961 18.885 1.00 93.31 223 ASP A N 1
ATOM 1824 C CA . ASP A 1 223 ? -27.251 -5.267 18.653 1.00 93.31 223 ASP A CA 1
ATOM 1825 C C . ASP A 1 223 ? -26.442 -6.107 17.649 1.00 93.31 223 ASP A C 1
ATOM 1827 O O . ASP A 1 223 ? -26.134 -7.275 17.905 1.00 93.31 223 ASP A O 1
ATOM 1831 N N . ILE A 1 224 ? -26.007 -5.483 16.551 1.00 92.00 224 ILE A N 1
ATOM 1832 C CA . ILE A 1 224 ? -25.145 -6.107 15.544 1.00 92.00 224 ILE A CA 1
ATOM 1833 C C . ILE A 1 224 ? -23.752 -6.376 16.113 1.00 92.00 224 ILE A C 1
ATOM 1835 O O . ILE A 1 224 ? -23.197 -7.455 15.894 1.00 92.00 224 ILE A O 1
ATOM 1839 N N . GLN A 1 225 ? -23.198 -5.439 16.885 1.00 90.38 225 GLN A N 1
ATOM 1840 C CA . GLN A 1 225 ? -21.908 -5.615 17.550 1.00 90.38 225 GLN A CA 1
ATOM 1841 C C . GLN A 1 225 ? -21.910 -6.830 18.490 1.00 90.38 225 GLN A C 1
ATOM 1843 O O . GLN A 1 225 ? -20.997 -7.655 18.431 1.00 90.38 225 GLN A O 1
ATOM 1848 N N . LEU A 1 226 ? -22.942 -6.973 19.327 1.00 89.38 226 LEU A N 1
ATOM 1849 C CA . LEU A 1 226 ? -23.080 -8.103 20.248 1.00 89.38 226 LEU A CA 1
ATOM 1850 C C . LEU A 1 226 ? -23.236 -9.429 19.502 1.00 89.38 226 LEU A C 1
ATOM 1852 O O . LEU A 1 226 ? -22.591 -10.410 19.873 1.00 89.38 226 LEU A O 1
ATOM 1856 N N . LYS A 1 227 ? -24.026 -9.452 18.420 1.00 89.62 227 LYS A N 1
ATOM 1857 C CA . LYS A 1 227 ? -24.152 -10.631 17.556 1.00 89.62 227 LYS A CA 1
ATOM 1858 C C . LYS A 1 227 ? -22.801 -11.035 16.965 1.00 89.62 227 LYS A C 1
ATOM 1860 O O . LYS A 1 227 ? -22.403 -12.189 17.085 1.00 89.62 227 LYS A O 1
ATOM 1865 N N . TYR A 1 228 ? -22.067 -10.079 16.396 1.00 83.94 228 TYR A N 1
ATOM 1866 C CA . TYR A 1 228 ? -20.746 -10.323 15.820 1.00 83.94 228 TYR A CA 1
ATOM 1867 C C . TYR A 1 228 ? -19.761 -10.880 16.858 1.00 83.94 228 TYR A C 1
ATOM 1869 O O . TYR A 1 228 ? -19.068 -11.858 16.587 1.00 83.94 228 TYR A O 1
ATOM 1877 N N . ILE A 1 229 ? -19.731 -10.311 18.069 1.00 84.06 229 ILE A N 1
ATOM 1878 C CA . ILE A 1 229 ? -18.887 -10.798 19.171 1.00 84.06 229 ILE A CA 1
ATOM 1879 C C . ILE A 1 229 ? -19.293 -12.218 19.596 1.00 84.06 229 ILE A C 1
ATOM 1881 O O . ILE A 1 229 ? -18.417 -13.060 19.807 1.00 84.06 229 ILE A O 1
ATOM 1885 N N . GLY A 1 230 ? -20.593 -12.503 19.710 1.00 76.25 230 GLY A N 1
ATOM 1886 C CA . GLY A 1 230 ? -21.110 -13.830 20.062 1.00 76.25 230 GLY A CA 1
ATOM 1887 C C . GLY A 1 230 ? -20.804 -14.904 19.013 1.00 76.25 230 GLY A C 1
ATOM 1888 O O . GLY A 1 230 ? -20.542 -16.052 19.363 1.00 76.25 230 GLY A O 1
ATOM 1889 N N . ASP A 1 231 ? -20.754 -14.523 17.736 1.00 69.38 231 ASP A N 1
ATOM 1890 C CA . ASP A 1 231 ? -20.467 -15.426 16.619 1.00 69.38 231 ASP A CA 1
ATOM 1891 C C . ASP A 1 231 ? -18.973 -15.717 16.404 1.00 69.38 231 ASP A C 1
ATOM 1893 O O . ASP A 1 231 ? -18.627 -16.610 15.623 1.00 69.38 231 ASP A O 1
ATOM 1897 N N . THR A 1 232 ? -18.066 -15.022 17.102 1.00 67.75 232 THR A N 1
ATOM 1898 C CA . THR A 1 232 ? -16.628 -15.296 16.964 1.00 67.75 232 THR A CA 1
ATOM 1899 C C . THR A 1 232 ? -16.243 -16.674 17.536 1.00 67.75 232 THR A C 1
ATOM 1901 O O . THR A 1 232 ? -16.643 -17.012 18.654 1.00 67.75 232 THR A O 1
ATOM 1904 N N . PRO A 1 233 ? -15.400 -17.470 16.837 1.00 60.75 233 PRO A N 1
ATOM 1905 C CA . PRO A 1 233 ? -15.002 -18.816 17.275 1.00 60.75 233 PRO A CA 1
ATOM 1906 C C . PRO A 1 233 ? -14.419 -18.861 18.694 1.00 60.75 233 PRO A C 1
ATOM 1908 O O . PRO A 1 233 ? -14.713 -19.770 19.463 1.00 60.75 233 PRO A O 1
ATOM 1911 N N . ARG A 1 234 ? -13.664 -17.820 19.075 1.00 59.12 234 ARG A N 1
ATOM 1912 C CA . ARG A 1 234 ? -13.060 -17.674 20.408 1.00 59.12 234 ARG A CA 1
ATOM 1913 C C . ARG A 1 234 ? -14.108 -17.623 21.535 1.00 59.12 234 ARG A C 1
ATOM 1915 O O . ARG A 1 234 ? -13.826 -18.088 22.634 1.00 59.12 234 ARG A O 1
ATOM 1922 N N . ASN A 1 235 ? -15.306 -17.097 21.268 1.00 55.81 235 ASN A N 1
ATOM 1923 C CA . ASN A 1 235 ? -16.413 -17.079 22.228 1.00 55.81 235 ASN A CA 1
ATOM 1924 C C . ASN A 1 235 ? -17.295 -18.328 22.140 1.00 55.81 235 ASN A C 1
ATOM 1926 O O . ASN A 1 235 ? -17.804 -18.759 23.176 1.00 55.81 235 ASN A O 1
ATOM 1930 N N . ARG A 1 236 ? -17.429 -18.945 20.956 1.00 53.97 236 ARG A N 1
ATOM 1931 C CA . ARG A 1 236 ? -18.108 -20.244 20.794 1.00 53.97 236 ARG A CA 1
ATOM 1932 C C . ARG A 1 236 ? -17.412 -21.347 21.591 1.00 53.97 236 ARG A C 1
ATOM 1934 O O . ARG A 1 236 ? -18.073 -22.058 22.334 1.00 53.97 236 ARG A O 1
ATOM 1941 N N . GLU A 1 237 ? -16.081 -21.410 21.561 1.00 54.06 237 GLU A N 1
ATOM 1942 C CA . GLU A 1 237 ? -15.319 -22.364 22.385 1.00 54.06 237 GLU A CA 1
ATOM 1943 C C . GLU A 1 237 ? -15.500 -22.126 23.893 1.00 54.06 237 GLU A C 1
ATOM 1945 O O . GLU A 1 237 ? -15.554 -23.078 24.670 1.00 54.06 237 GLU A O 1
ATOM 1950 N N . HIS A 1 238 ? -15.621 -20.866 24.325 1.00 53.75 238 HIS A N 1
ATOM 1951 C CA . HIS A 1 238 ? -15.863 -20.528 25.730 1.00 53.75 238 HIS A CA 1
ATOM 1952 C C . HIS A 1 238 ? -17.287 -20.877 26.183 1.00 53.75 238 HIS A C 1
ATOM 1954 O O . HIS A 1 238 ? -17.459 -21.346 27.305 1.00 53.75 238 HIS A O 1
ATOM 1960 N N . THR A 1 239 ? -18.287 -20.682 25.316 1.00 55.03 239 THR A N 1
ATOM 1961 C CA . THR A 1 239 ? -19.693 -21.036 25.589 1.00 55.03 239 THR A CA 1
ATOM 1962 C C . THR A 1 239 ? -19.964 -22.536 25.479 1.00 55.03 239 THR A C 1
ATOM 1964 O O . THR A 1 239 ? -20.823 -23.052 26.187 1.00 55.03 239 THR A O 1
ATOM 1967 N N . GLU A 1 240 ? -19.232 -23.263 24.637 1.00 55.47 240 GLU A N 1
ATOM 1968 C CA . GLU A 1 240 ? -19.302 -24.727 24.575 1.00 55.47 240 GLU A CA 1
ATOM 1969 C C . GLU A 1 240 ? -18.581 -25.391 25.754 1.00 55.47 240 GLU A C 1
ATOM 1971 O O . GLU A 1 240 ? -19.075 -26.387 26.279 1.00 55.47 240 GLU A O 1
ATOM 1976 N N . LYS A 1 241 ? -17.449 -24.837 26.215 1.00 55.03 241 LYS A N 1
ATOM 1977 C CA . LYS A 1 241 ? -16.769 -25.315 27.432 1.00 55.03 241 LYS A CA 1
ATOM 1978 C C . LYS A 1 241 ? -17.608 -25.091 28.689 1.00 55.03 241 LYS A C 1
ATOM 1980 O O . LYS A 1 241 ? -17.741 -26.020 29.476 1.00 55.03 241 LYS A O 1
ATOM 1985 N N . SER A 1 242 ? -18.227 -23.919 28.841 1.00 53.66 242 SER A N 1
ATOM 1986 C CA . SER A 1 242 ? -19.086 -23.644 29.998 1.00 53.66 242 SER A CA 1
ATOM 1987 C C . SER A 1 242 ? -20.369 -24.480 30.004 1.00 53.66 242 SER A C 1
ATOM 1989 O O . SER A 1 242 ? -20.824 -24.869 31.071 1.00 53.66 242 SER A O 1
ATOM 1991 N N . LYS A 1 243 ? -20.930 -24.828 28.836 1.00 55.41 243 LYS A N 1
ATOM 1992 C CA . LYS A 1 243 ? -22.046 -25.788 28.753 1.00 55.41 243 LYS A CA 1
ATOM 1993 C C . LYS A 1 243 ? -21.637 -27.208 29.150 1.00 55.41 243 LYS A C 1
ATOM 1995 O O . LYS A 1 243 ? -22.376 -27.862 29.870 1.00 55.41 243 LYS A O 1
ATOM 2000 N N . LYS A 1 244 ? -20.448 -27.665 28.741 1.00 57.12 244 LYS A N 1
ATOM 2001 C CA . LYS A 1 244 ? -19.938 -28.998 29.109 1.00 57.12 244 LYS A CA 1
ATOM 2002 C C . LYS A 1 244 ? -19.615 -29.143 30.598 1.00 57.12 244 LYS A C 1
ATOM 2004 O O . LYS A 1 244 ? -19.774 -30.236 31.117 1.00 57.12 244 LYS A O 1
ATOM 2009 N N . GLU A 1 245 ? -19.174 -28.078 31.268 1.00 54.00 245 GLU A N 1
ATOM 2010 C CA . GLU A 1 245 ? -18.928 -28.091 32.721 1.00 54.00 245 GLU A CA 1
ATOM 2011 C C . GLU A 1 245 ? -20.229 -28.128 33.539 1.00 54.00 245 GLU A C 1
ATOM 2013 O O . GLU A 1 245 ? -20.271 -28.752 34.599 1.00 54.00 245 GLU A O 1
ATOM 2018 N N . VAL A 1 246 ? -21.299 -27.507 33.033 1.00 56.66 246 VAL A N 1
ATOM 2019 C CA . VAL A 1 246 ? -22.636 -27.576 33.645 1.00 56.66 246 VAL A CA 1
ATOM 2020 C C . VAL A 1 246 ? -23.243 -28.970 33.458 1.00 56.66 246 VAL A C 1
ATOM 2022 O O . VAL A 1 246 ? -23.689 -29.554 34.436 1.00 56.66 246 VAL A O 1
ATOM 2025 N N . ASP A 1 247 ? -23.146 -29.555 32.260 1.00 53.88 247 ASP A N 1
ATOM 2026 C CA . ASP A 1 247 ? -23.660 -30.908 31.977 1.00 53.88 247 ASP A CA 1
ATOM 2027 C C . ASP A 1 247 ? -22.833 -32.043 32.626 1.00 53.88 247 ASP A C 1
ATOM 2029 O O . ASP A 1 247 ? -23.268 -33.191 32.632 1.00 53.88 247 ASP A O 1
ATOM 2033 N N . SER A 1 248 ? -21.631 -31.763 33.148 1.00 53.28 248 SER A N 1
ATOM 2034 C CA . SER A 1 248 ? -20.803 -32.734 33.891 1.00 53.28 248 SER A CA 1
ATOM 2035 C C . SER A 1 248 ? -20.922 -32.619 35.415 1.00 53.28 248 SER A C 1
ATOM 2037 O O . SER A 1 248 ? -20.204 -33.317 36.131 1.00 53.28 248 SER A O 1
ATOM 2039 N N . SER A 1 249 ? -21.745 -31.685 35.898 1.00 50.72 249 SER A N 1
ATOM 2040 C CA . SER A 1 249 ? -21.959 -31.416 37.326 1.00 50.72 249 SER A CA 1
ATOM 2041 C C . SER A 1 249 ? -23.310 -31.934 37.848 1.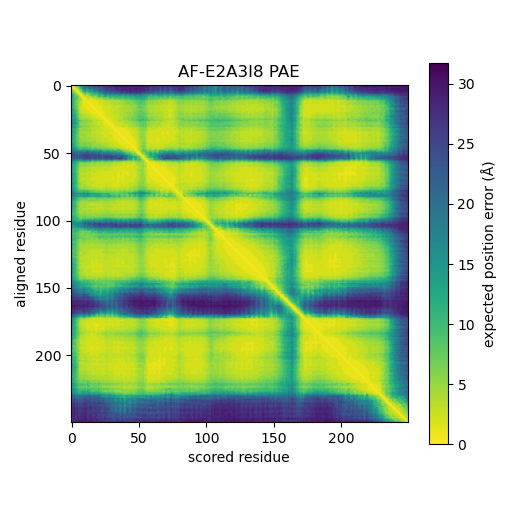00 50.72 249 SER A C 1
ATOM 2043 O O . SER A 1 249 ? -23.580 -31.771 39.038 1.00 50.72 249 SER A O 1
ATOM 2045 N N . ASP A 1 250 ? -24.101 -32.577 36.982 1.00 45.41 250 ASP A N 1
ATOM 2046 C CA . ASP A 1 250 ? -25.325 -33.338 37.285 1.00 45.41 250 ASP A CA 1
ATOM 2047 C C . ASP A 1 250 ? -25.074 -34.852 37.124 1.00 45.41 250 ASP A C 1
ATOM 2049 O O . ASP A 1 250 ? -25.703 -35.642 37.869 1.00 45.41 250 ASP A O 1
#

Nearest PDB structures (foldseek):
  4kf0-assembly1_A  TM=7.763E-01  e=2.924E-04  Priestia megaterium
  6h1t-assembly4_D  TM=7.554E-01  e=2.532E-04  Priestia megaterium
  7y0p-assembly1_A  TM=7.696E-01  e=3.218E-04  Priestia megaterium NBRC 15308 = ATCC 14581
  8jc3-assembly1_B  TM=7.593E-01  e=3.376E-04  Priestia megaterium NBRC 15308 = ATCC 14581
  4due-assembly1_A  TM=7.548E-01  e=6.601E-04  Priestia megaterium

InterPro domains:
  IPR001128 Cytochrome P450 [PF00067] (10-227)
  IPR036396 Cytochrome P450 superfamily [G3DSA:1.10.630.10] (2-248)
  IPR036396 Cytochrome P450 superfamily [SSF48264] (9-227)
  IPR050196 Cytochrome P450 Monooxygenases [PTHR24291] (10-227)

Solvent-accessible surface area (backbone atoms only — not comparable to full-atom values): 14308 Å² total; per-residue (Å²): 107,91,87,60,85,77,76,70,59,68,69,64,32,54,53,51,49,62,64,48,52,67,55,69,34,65,83,48,49,63,65,36,47,66,50,51,50,51,39,51,50,50,53,50,50,60,59,69,72,53,88,75,91,78,89,65,69,55,55,70,58,39,33,51,44,31,42,44,39,42,32,44,43,39,51,56,41,78,60,86,89,34,64,70,62,53,49,55,38,53,55,30,52,56,52,52,54,60,55,58,78,60,82,82,63,79,50,61,68,66,30,54,74,31,73,65,34,49,49,49,56,55,36,50,52,49,48,49,53,53,46,51,50,52,52,49,56,48,52,52,51,34,61,79,52,73,35,53,71,61,55,34,57,80,67,71,46,77,82,75,88,67,81,86,50,96,67,72,89,79,66,90,19,47,47,53,50,45,53,52,39,29,76,73,68,78,38,52,74,64,55,45,48,56,50,49,53,47,53,55,52,58,58,10,51,55,50,17,52,53,52,44,53,52,52,51,50,39,68,74,36,54,71,59,38,52,49,55,56,59,70,34,67,80,45,43,57,53,55,51,50,56,50,52,56,56,72,70,73,115

Sequence (250 aa):
MQNLNYFILGTKWQTRRKILTPAFHFNILNQFIDILVKESDRMTKSLKNVKGTIIKDLVPFISEHTLNAICETAMGISLHDFGMFQQEYREAVHQIIELFSRYWLHNNLLFALSPQGRRQKKVLKILHRFTEKIIAERKLYHECTNGRYLKNFESGKKPEIDEVIGIKKKRLAMLDLLIAASQEGLLTDLDIKEEVDTFMFEGHDTTAMGITFALLLLAEHKDIQLKYIGDTPRNREHTEKSKKEVDSSD